Protein AF-A0A954K367-F1 (afdb_monomer)

Structure (mmCIF, N/CA/C/O backbone):
data_AF-A0A954K367-F1
#
_entry.id   AF-A0A954K367-F1
#
loop_
_atom_site.group_PDB
_atom_site.id
_atom_site.type_symbol
_atom_site.label_atom_id
_atom_site.label_alt_id
_atom_site.label_comp_id
_atom_site.label_asym_id
_atom_site.label_entity_id
_atom_site.label_seq_id
_atom_site.pdbx_PDB_ins_code
_atom_site.Cartn_x
_atom_site.Cartn_y
_atom_site.Cartn_z
_atom_site.occupancy
_atom_site.B_iso_or_equiv
_atom_site.auth_seq_id
_atom_site.auth_comp_id
_atom_site.auth_asym_id
_atom_site.auth_atom_id
_atom_site.pdbx_PDB_model_num
ATOM 1 N N . SER A 1 1 ? -5.850 -9.554 31.845 1.00 43.00 1 SER A N 1
ATOM 2 C CA . SER A 1 1 ? -5.072 -8.498 32.539 1.00 43.00 1 SER A CA 1
ATOM 3 C C . SER A 1 1 ? -5.762 -7.145 32.379 1.00 43.00 1 SER A C 1
ATOM 5 O O . SER A 1 1 ? -6.353 -6.924 31.326 1.00 43.00 1 SER A O 1
ATOM 7 N N . PRO A 1 2 ? -5.682 -6.207 33.343 1.00 42.72 2 PRO A N 1
ATOM 8 C CA . PRO A 1 2 ? -6.104 -4.809 33.150 1.00 42.72 2 PRO A CA 1
ATOM 9 C C . PRO A 1 2 ? -5.513 -4.146 31.887 1.00 42.72 2 PRO A C 1
ATOM 11 O O . PRO A 1 2 ? -6.092 -3.208 31.349 1.00 42.72 2 PRO A O 1
ATOM 14 N N . GLN A 1 3 ? -4.407 -4.687 31.362 1.00 36.97 3 GLN A N 1
ATOM 15 C CA . GLN A 1 3 ? -3.764 -4.272 30.111 1.00 36.97 3 GLN A CA 1
ATOM 16 C C . GLN A 1 3 ? -4.525 -4.723 28.839 1.00 36.97 3 GLN A C 1
ATOM 18 O O . GLN A 1 3 ? -4.438 -4.056 27.813 1.00 36.97 3 GLN A O 1
ATOM 23 N N . GLU A 1 4 ? -5.345 -5.782 28.894 1.00 42.41 4 GLU A N 1
ATOM 24 C CA . GLU A 1 4 ? -6.194 -6.231 27.765 1.00 42.41 4 GLU A CA 1
ATOM 25 C C . GLU A 1 4 ? -7.479 -5.403 27.617 1.00 42.41 4 GLU A C 1
ATOM 27 O O . GLU A 1 4 ? -8.076 -5.347 26.541 1.00 42.41 4 GLU A O 1
ATOM 32 N N . VAL A 1 5 ? -7.908 -4.719 28.682 1.00 44.19 5 VAL A N 1
ATOM 33 C CA . VAL A 1 5 ? -9.109 -3.866 28.663 1.00 44.19 5 VAL A CA 1
ATOM 34 C C . VAL A 1 5 ? -8.822 -2.521 27.975 1.00 44.19 5 VAL A C 1
ATOM 36 O O . VAL A 1 5 ? -9.728 -1.903 27.416 1.00 44.19 5 VAL A O 1
ATOM 39 N N . ALA A 1 6 ? -7.551 -2.105 27.913 1.00 42.78 6 ALA A N 1
ATOM 40 C CA . ALA A 1 6 ? -7.120 -0.885 27.230 1.00 42.78 6 ALA A CA 1
ATOM 41 C C . ALA A 1 6 ? -7.069 -1.013 25.692 1.00 42.78 6 ALA A C 1
ATOM 43 O O . ALA A 1 6 ? -7.202 -0.008 25.000 1.00 42.78 6 ALA A O 1
ATOM 44 N N . GLN A 1 7 ? -6.966 -2.228 25.135 1.00 44.75 7 GLN A N 1
ATOM 45 C CA . GLN A 1 7 ? -6.915 -2.453 23.678 1.00 44.75 7 GLN A CA 1
ATOM 46 C C . GLN A 1 7 ? -8.286 -2.397 22.971 1.00 44.75 7 GLN A C 1
ATOM 48 O O . GLN A 1 7 ? -8.350 -2.481 21.747 1.00 44.75 7 GLN A O 1
ATOM 53 N N . ARG A 1 8 ? -9.403 -2.253 23.704 1.00 48.38 8 ARG A N 1
ATOM 54 C CA . ARG A 1 8 ? -10.773 -2.316 23.136 1.00 48.38 8 ARG A CA 1
ATOM 55 C C . ARG A 1 8 ? -11.470 -0.964 22.942 1.00 48.38 8 ARG A C 1
ATOM 57 O O . ARG A 1 8 ? -12.601 -0.908 22.442 1.00 48.38 8 ARG A O 1
ATOM 64 N N . LYS A 1 9 ? -10.826 0.148 23.302 1.00 50.25 9 LYS A N 1
ATOM 65 C CA . LYS A 1 9 ? -11.279 1.473 22.861 1.00 50.25 9 LYS A CA 1
ATOM 66 C C . LYS A 1 9 ? -10.616 1.767 21.523 1.00 50.25 9 LYS A C 1
ATOM 68 O O . LYS A 1 9 ? -9.463 2.169 21.480 1.00 50.25 9 LYS A O 1
ATOM 73 N N . GLN A 1 10 ? -11.363 1.526 20.445 1.00 63.12 10 GLN A N 1
ATOM 74 C CA . GLN A 1 10 ? -11.065 2.091 19.133 1.00 63.12 10 GLN A CA 1
ATOM 75 C C . GLN A 1 10 ? -10.738 3.572 19.335 1.00 63.12 10 GLN A C 1
ATOM 77 O O . GLN A 1 10 ? -11.516 4.270 19.990 1.00 63.12 10 GLN A O 1
ATOM 82 N N . ASP A 1 11 ? -9.585 4.018 18.841 1.00 75.62 11 ASP A N 1
ATOM 83 C CA . ASP A 1 11 ? -9.211 5.424 18.916 1.00 75.62 11 ASP A CA 1
ATOM 84 C C . ASP A 1 11 ? -10.304 6.237 18.192 1.00 75.62 11 ASP A C 1
ATOM 86 O O . ASP A 1 11 ? -10.503 6.041 16.985 1.00 75.62 11 ASP A O 1
ATOM 90 N N . PRO A 1 12 ? -11.059 7.106 18.898 1.00 83.06 12 PRO A N 1
ATOM 91 C CA . PRO A 1 12 ? -12.128 7.895 18.293 1.00 83.06 12 PRO A CA 1
ATOM 92 C C . PRO A 1 12 ? -11.639 8.728 17.107 1.00 83.06 12 PRO A C 1
ATOM 94 O O . PRO A 1 12 ? -12.412 9.004 16.190 1.00 83.06 12 PRO A O 1
ATOM 97 N N . LEU A 1 13 ? -10.353 9.097 17.101 1.00 85.19 13 LEU A N 1
ATOM 98 C CA . LEU A 1 13 ? -9.735 9.798 15.989 1.00 85.19 13 LEU A CA 1
ATOM 99 C C . LEU A 1 13 ? -9.647 8.906 14.748 1.00 85.19 13 LEU A C 1
ATOM 101 O O . LEU A 1 13 ? -10.057 9.340 13.678 1.00 85.19 13 LEU A O 1
ATOM 105 N N . ILE A 1 14 ? -9.196 7.655 14.877 1.00 88.12 14 ILE A N 1
ATOM 106 C CA . ILE A 1 14 ? -9.110 6.712 13.748 1.00 88.12 14 ILE A CA 1
ATOM 107 C C . ILE A 1 14 ? -10.494 6.441 13.158 1.00 88.12 14 ILE A C 1
ATOM 109 O O . ILE A 1 14 ? -10.658 6.489 11.940 1.00 88.12 14 ILE A O 1
ATOM 113 N N . ALA A 1 15 ? -11.502 6.207 14.004 1.00 88.31 15 ALA A N 1
ATOM 114 C CA . ALA A 1 15 ? -12.876 6.014 13.542 1.00 88.31 15 ALA A CA 1
ATOM 115 C C . ALA A 1 15 ? -13.386 7.237 12.765 1.00 88.31 15 ALA A C 1
ATOM 117 O O . ALA A 1 15 ? -13.964 7.093 11.692 1.00 88.31 15 ALA A O 1
ATOM 118 N N . LYS A 1 16 ? -13.123 8.444 13.281 1.00 89.12 16 LYS A N 1
ATOM 119 C CA . LYS A 1 16 ? -13.529 9.703 12.650 1.00 89.12 16 LYS A CA 1
ATOM 120 C C . LYS A 1 16 ? -12.823 9.943 11.313 1.00 89.12 16 LYS A C 1
ATOM 122 O O . LYS A 1 16 ? -13.493 10.291 10.350 1.00 89.12 16 LYS A O 1
ATOM 127 N N . LEU A 1 17 ? -11.503 9.749 11.250 1.00 89.50 17 LEU A N 1
ATOM 128 C CA . LEU A 1 17 ? -10.693 10.000 10.048 1.00 89.50 17 LEU A CA 1
ATOM 129 C C . LEU A 1 17 ? -11.001 9.034 8.896 1.00 89.50 17 LEU A C 1
ATOM 131 O O . LEU A 1 17 ? -10.756 9.364 7.744 1.00 89.50 17 LEU A O 1
ATOM 135 N N . ASN A 1 18 ? -11.526 7.846 9.203 1.00 92.88 18 ASN A N 1
ATOM 136 C CA . ASN A 1 18 ? -11.768 6.781 8.226 1.00 92.88 18 ASN A CA 1
ATOM 137 C C . ASN A 1 18 ? -13.258 6.484 8.010 1.00 92.88 18 ASN A C 1
ATOM 139 O O . ASN A 1 18 ? -13.605 5.477 7.385 1.00 92.88 18 ASN A O 1
ATOM 143 N N . SER A 1 19 ? -14.139 7.326 8.554 1.00 89.19 19 SER A N 1
ATOM 144 C CA . SER A 1 19 ? -15.583 7.209 8.373 1.00 89.19 19 SER A CA 1
ATOM 145 C C . SER A 1 19 ? -15.988 7.738 7.001 1.00 89.19 19 SER A C 1
ATOM 147 O O . SER A 1 19 ? -15.569 8.821 6.603 1.00 89.19 19 SER A O 1
ATOM 149 N N . GLY A 1 20 ? -16.819 6.983 6.281 1.00 86.19 20 GLY A N 1
ATOM 150 C CA . GLY A 1 20 ? -17.392 7.417 5.003 1.00 86.19 20 GLY A CA 1
ATOM 151 C C . GLY A 1 20 ? -16.418 7.473 3.820 1.00 86.19 20 GLY A C 1
ATOM 152 O O . GLY A 1 20 ? -16.836 7.877 2.739 1.00 86.19 20 GLY A O 1
ATOM 153 N N . ILE A 1 21 ? -15.157 7.056 3.987 1.00 89.88 21 ILE A N 1
ATOM 154 C CA . ILE A 1 21 ? -14.186 7.004 2.885 1.00 89.88 21 ILE A CA 1
ATOM 155 C C . ILE A 1 21 ? -14.317 5.707 2.078 1.00 89.88 21 ILE A C 1
ATOM 157 O O . ILE A 1 21 ? -14.613 4.632 2.613 1.00 89.88 21 ILE A O 1
ATOM 161 N N . GLU A 1 22 ? -14.040 5.804 0.782 1.00 93.81 22 GLU A N 1
ATOM 162 C CA . GLU A 1 22 ? -13.915 4.652 -0.108 1.00 93.81 22 GLU A CA 1
ATOM 163 C C . GLU A 1 22 ? -12.647 3.850 0.233 1.00 93.81 22 GLU A C 1
ATOM 165 O O . GLU A 1 22 ? -11.600 4.421 0.535 1.00 93.81 22 GLU A O 1
ATOM 170 N N . TYR A 1 23 ? -12.734 2.517 0.177 1.00 95.94 23 TYR A N 1
ATOM 171 C CA . TYR A 1 23 ? -11.626 1.598 0.482 1.00 95.94 23 TYR A CA 1
ATOM 172 C C . TYR A 1 23 ? -11.044 1.738 1.897 1.00 95.94 23 TYR A C 1
ATOM 174 O O . TYR A 1 23 ? -9.880 1.410 2.118 1.00 95.94 23 TYR A O 1
ATOM 182 N N . SER A 1 24 ? -11.837 2.179 2.875 1.00 96.50 24 SER A N 1
ATOM 183 C CA . SER A 1 24 ? -11.411 2.241 4.278 1.00 96.50 24 SER A CA 1
ATOM 184 C C . SER A 1 24 ? -10.903 0.883 4.778 1.00 96.50 24 SER A C 1
ATOM 186 O O . SER A 1 24 ? -11.591 -0.131 4.645 1.00 96.50 24 SER A O 1
ATOM 188 N N . LEU A 1 25 ? -9.735 0.850 5.427 1.00 96.50 25 LEU A N 1
ATOM 189 C CA . LEU A 1 25 ? -9.208 -0.364 6.062 1.00 96.50 25 LEU A CA 1
ATOM 190 C C . LEU A 1 25 ? -10.138 -0.883 7.167 1.00 96.50 25 LEU A C 1
ATOM 192 O O . LEU A 1 25 ? -10.172 -2.084 7.421 1.00 96.50 25 LEU A O 1
ATOM 196 N N . LEU A 1 26 ? -10.957 -0.009 7.761 1.00 94.31 26 LEU A N 1
ATOM 197 C CA . LEU A 1 26 ? -11.983 -0.393 8.735 1.00 94.31 26 LEU A CA 1
ATOM 198 C C . LEU A 1 26 ? -13.055 -1.330 8.149 1.00 94.31 26 LEU A C 1
ATOM 200 O O . LEU A 1 26 ? -13.753 -2.000 8.906 1.00 94.31 26 LEU A O 1
ATOM 204 N N . GLN A 1 27 ? -13.190 -1.381 6.820 1.00 93.69 27 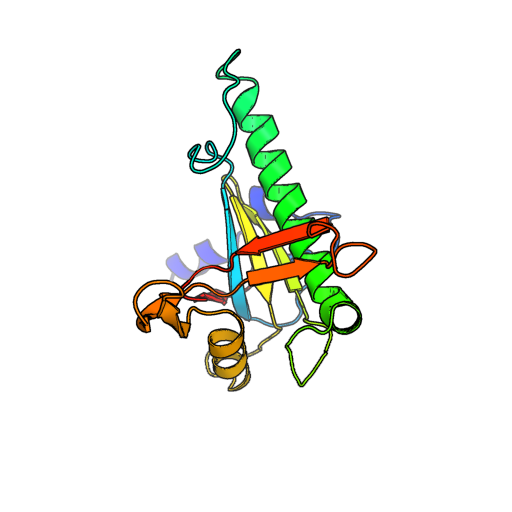GLN A N 1
ATOM 205 C CA . GLN A 1 27 ? -14.124 -2.257 6.105 1.00 93.69 27 GLN A CA 1
ATOM 206 C C . GLN A 1 27 ? -13.476 -3.578 5.654 1.00 93.69 27 GLN A C 1
ATOM 208 O O . GLN A 1 27 ? -14.155 -4.439 5.090 1.00 93.69 27 GLN A O 1
ATOM 213 N N . ASN A 1 28 ? -12.169 -3.759 5.874 1.00 95.38 28 ASN A N 1
ATOM 214 C CA . ASN A 1 28 ? -11.479 -4.995 5.524 1.00 95.38 28 ASN A CA 1
ATOM 215 C C . ASN A 1 28 ? -11.954 -6.137 6.439 1.00 95.38 28 ASN A C 1
ATOM 217 O O . ASN A 1 28 ? -11.870 -6.047 7.661 1.00 95.38 28 ASN A O 1
ATOM 221 N N . LYS A 1 29 ? -12.454 -7.223 5.838 1.00 94.25 29 LYS A N 1
ATOM 222 C CA . LYS A 1 29 ? -13.003 -8.379 6.569 1.00 94.25 29 LYS A CA 1
ATOM 223 C C . LYS A 1 29 ? -11.929 -9.214 7.271 1.00 94.25 29 LYS A C 1
ATOM 225 O O . LYS A 1 29 ? -12.225 -9.868 8.269 1.00 94.25 29 LYS A O 1
ATOM 230 N N . GLY A 1 30 ? -10.706 -9.192 6.748 1.00 95.06 30 GLY A N 1
ATOM 231 C CA . GLY A 1 30 ? -9.563 -9.898 7.312 1.00 95.06 30 GLY A CA 1
ATOM 232 C C . GLY A 1 30 ? -9.076 -9.242 8.601 1.00 95.06 30 GLY A C 1
ATOM 233 O O . GLY A 1 30 ? -9.285 -8.053 8.846 1.00 95.06 30 GLY A O 1
ATOM 234 N N . LYS A 1 31 ? -8.382 -10.017 9.431 1.00 96.25 31 LYS A N 1
ATOM 235 C CA . LYS A 1 31 ? -7.750 -9.527 10.665 1.00 96.25 31 LYS A CA 1
ATOM 236 C C . LYS A 1 31 ? -6.412 -8.843 10.410 1.00 96.25 31 LYS A C 1
ATOM 238 O O . LYS A 1 31 ? -5.982 -8.062 11.254 1.00 96.25 31 LYS A O 1
ATOM 243 N N . TYR A 1 32 ? -5.778 -9.125 9.277 1.00 97.81 32 TYR A N 1
ATOM 244 C CA . TYR A 1 32 ? -4.482 -8.585 8.898 1.00 97.81 32 TYR A CA 1
ATOM 245 C C . TYR A 1 32 ? -4.476 -8.099 7.449 1.00 97.81 32 TYR A C 1
ATOM 247 O O . TYR A 1 32 ? -5.247 -8.562 6.602 1.00 97.81 32 TYR A O 1
ATOM 255 N N . SER A 1 33 ? -3.569 -7.172 7.177 1.00 98.31 33 SER A N 1
ATOM 256 C CA . SER A 1 33 ? -3.233 -6.668 5.848 1.00 98.31 33 SER A CA 1
ATOM 257 C C . SER A 1 33 ? -1.755 -6.288 5.812 1.00 98.31 33 SER A C 1
ATOM 259 O O . SER A 1 33 ? -1.104 -6.158 6.851 1.00 98.31 33 SER A O 1
ATOM 261 N N . LEU A 1 34 ? -1.201 -6.149 4.613 1.00 98.38 34 LEU A N 1
ATOM 262 C CA . LEU A 1 34 ? 0.197 -5.787 4.426 1.00 98.38 34 LEU A CA 1
ATOM 263 C C . LEU A 1 34 ? 0.299 -4.309 4.047 1.00 98.38 34 LEU A C 1
ATOM 265 O O . LEU A 1 34 ? -0.269 -3.899 3.040 1.00 98.38 34 LEU A O 1
ATOM 269 N N . VAL A 1 35 ? 1.021 -3.509 4.826 1.00 98.56 35 VAL A N 1
ATOM 270 C CA . VAL A 1 35 ? 1.327 -2.107 4.508 1.00 98.56 35 VAL A CA 1
ATOM 271 C C . VAL A 1 35 ? 2.325 -2.070 3.358 1.00 98.56 35 VAL A C 1
ATOM 273 O O . VAL A 1 35 ? 3.375 -2.708 3.445 1.00 98.56 35 VAL A O 1
ATOM 276 N N . VAL A 1 36 ? 2.001 -1.329 2.296 1.00 98.25 36 VAL A N 1
ATOM 277 C CA . VAL A 1 36 ? 2.824 -1.237 1.075 1.00 98.25 36 VAL A CA 1
ATOM 278 C C . VAL A 1 36 ? 3.192 0.184 0.679 1.00 98.25 36 VAL A C 1
ATOM 280 O O . VAL A 1 36 ? 4.065 0.353 -0.162 1.00 98.25 36 VAL A O 1
ATOM 283 N N . ALA A 1 37 ? 2.554 1.204 1.250 1.00 97.31 37 ALA A N 1
ATOM 284 C CA . ALA A 1 37 ? 2.969 2.589 1.067 1.00 97.31 37 ALA A CA 1
ATOM 285 C C . ALA A 1 37 ? 2.528 3.445 2.253 1.00 97.31 37 ALA A C 1
ATOM 287 O O . ALA A 1 37 ? 1.415 3.284 2.763 1.00 97.31 37 ALA A O 1
ATOM 288 N N . SER A 1 38 ? 3.374 4.396 2.636 1.00 95.44 38 SER A N 1
ATOM 289 C CA . SER A 1 38 ? 3.103 5.345 3.712 1.00 95.44 38 SER A CA 1
ATOM 290 C C . SER A 1 38 ? 3.296 6.788 3.238 1.00 95.44 38 SER A C 1
ATOM 292 O O . SER A 1 38 ? 4.394 7.188 2.855 1.00 95.44 38 SER A O 1
ATOM 294 N N . PHE A 1 39 ? 2.243 7.602 3.316 1.00 92.94 39 PHE A N 1
ATOM 295 C CA . PHE A 1 39 ? 2.254 9.011 2.920 1.00 92.94 39 PHE A CA 1
ATOM 296 C C . PHE A 1 39 ? 2.173 9.905 4.155 1.00 92.94 39 PHE A C 1
ATOM 298 O O . PHE A 1 39 ? 1.193 9.853 4.894 1.00 92.94 39 PHE A O 1
ATOM 305 N N . TYR A 1 40 ? 3.187 10.733 4.393 1.00 88.31 40 TYR A N 1
ATOM 306 C CA . TYR A 1 40 ? 3.284 11.563 5.597 1.00 88.31 40 TYR A CA 1
ATOM 307 C C . TYR A 1 40 ? 2.887 13.010 5.315 1.00 88.31 40 TYR A C 1
ATOM 309 O O . TYR A 1 40 ? 3.266 13.581 4.296 1.00 88.31 40 TYR A O 1
ATOM 317 N N . GLY A 1 41 ? 2.188 13.629 6.267 1.00 66.69 41 GLY A N 1
ATOM 318 C CA . GLY A 1 41 ? 1.799 15.039 6.194 1.00 66.69 41 GLY A CA 1
ATOM 319 C C . GLY A 1 41 ? 2.920 16.035 6.482 1.00 66.69 41 GLY A C 1
ATOM 320 O O . GLY A 1 41 ? 2.654 17.226 6.568 1.00 66.69 41 GLY A O 1
ATOM 321 N N . ASN A 1 42 ? 4.168 15.601 6.646 1.00 55.22 42 ASN A N 1
ATOM 322 C CA . ASN A 1 42 ? 5.289 16.507 6.870 1.00 55.22 42 ASN A CA 1
ATOM 323 C C . ASN A 1 42 ? 6.103 16.622 5.586 1.00 55.22 42 ASN A C 1
ATOM 325 O O . ASN A 1 42 ? 6.682 15.635 5.151 1.00 55.22 42 ASN A O 1
ATOM 329 N N . SER A 1 43 ? 6.103 17.834 5.014 1.00 41.72 43 SER A N 1
ATOM 330 C CA . SER A 1 43 ? 7.006 18.355 3.980 1.00 41.72 43 SER A CA 1
ATOM 331 C C . SER A 1 43 ? 7.736 17.284 3.176 1.00 41.72 43 SER A C 1
ATOM 333 O O . SER A 1 43 ? 8.783 16.803 3.606 1.00 41.72 43 SER A O 1
ATOM 335 N N . VAL A 1 44 ? 7.250 17.020 1.962 1.00 38.00 44 VAL A N 1
ATOM 336 C CA . VAL A 1 44 ? 8.056 16.435 0.888 1.00 38.00 44 VAL A CA 1
ATOM 337 C C . VAL A 1 44 ? 9.443 17.076 0.949 1.00 38.00 44 VAL A C 1
ATOM 339 O O . VAL A 1 44 ? 9.601 18.282 0.733 1.00 38.00 44 VAL A O 1
ATOM 342 N N . THR A 1 45 ? 10.449 16.293 1.330 1.00 34.53 45 THR A N 1
ATOM 343 C CA . THR A 1 45 ? 11.840 16.636 1.085 1.00 34.53 45 THR A CA 1
ATOM 344 C C . THR A 1 45 ? 11.923 16.894 -0.408 1.00 34.53 45 THR A C 1
ATOM 346 O O . THR A 1 45 ? 11.677 16.009 -1.224 1.00 34.53 45 THR A O 1
ATOM 349 N N . LYS A 1 46 ? 12.169 18.157 -0.766 1.00 33.16 46 LYS A N 1
ATOM 350 C CA . LYS A 1 46 ? 12.483 18.566 -2.129 1.00 33.16 46 LYS A CA 1
ATOM 351 C C . LYS A 1 46 ? 13.701 17.773 -2.594 1.00 33.16 46 LYS A C 1
ATOM 353 O O . LYS A 1 46 ? 14.827 18.224 -2.421 1.00 33.16 46 LYS A O 1
ATOM 358 N N . THR A 1 47 ? 13.471 16.638 -3.235 1.00 34.66 47 THR A N 1
ATOM 359 C CA . THR A 1 47 ? 14.511 15.928 -3.974 1.00 34.66 47 THR A CA 1
ATOM 360 C C . THR A 1 47 ? 13.920 15.337 -5.241 1.00 34.66 47 THR A C 1
ATOM 362 O O . THR A 1 47 ? 13.737 14.138 -5.380 1.00 34.66 47 THR A O 1
ATOM 365 N N . ALA A 1 48 ? 13.553 16.250 -6.138 1.00 35.19 48 ALA A N 1
ATOM 366 C CA . ALA A 1 48 ? 13.888 16.272 -7.563 1.00 35.19 48 ALA A CA 1
ATOM 367 C C . ALA A 1 48 ? 12.826 17.131 -8.261 1.00 35.19 48 ALA A C 1
ATOM 369 O O . ALA A 1 48 ? 11.649 16.799 -8.261 1.00 35.19 48 ALA A O 1
ATOM 370 N N . THR A 1 49 ? 13.252 18.251 -8.844 1.00 37.06 49 THR A N 1
ATOM 371 C CA . THR A 1 49 ? 12.437 19.213 -9.610 1.00 37.06 49 THR A CA 1
ATOM 372 C C . THR A 1 49 ? 11.463 20.078 -8.796 1.00 37.06 49 THR A C 1
ATOM 374 O O . THR A 1 49 ? 10.300 19.756 -8.597 1.00 37.06 49 THR A O 1
ATOM 377 N N . SER A 1 50 ? 11.940 21.251 -8.360 1.00 34.25 50 SER A N 1
ATOM 378 C CA . SER A 1 50 ? 11.340 22.553 -8.725 1.00 34.25 50 SER A CA 1
ATOM 379 C C . SER A 1 50 ? 11.728 23.654 -7.731 1.00 34.25 50 SER A C 1
ATOM 381 O O . SER A 1 50 ? 11.321 23.693 -6.562 1.00 34.25 50 SER A O 1
ATOM 383 N N . ARG A 1 51 ? 12.534 24.595 -8.238 1.00 39.44 51 ARG A N 1
ATOM 384 C CA . ARG A 1 51 ? 12.625 25.969 -7.737 1.00 39.44 51 ARG A CA 1
ATOM 385 C C . ARG A 1 51 ? 11.223 26.555 -7.772 1.00 39.44 51 ARG A C 1
ATOM 387 O O . ARG A 1 51 ? 10.789 26.834 -8.863 1.00 39.44 51 ARG A O 1
ATOM 394 N N . PHE A 1 52 ? 10.559 26.705 -6.635 1.00 36.97 52 PHE A N 1
ATOM 395 C CA . PHE A 1 52 ? 9.714 27.842 -6.252 1.00 36.97 52 PHE A CA 1
ATOM 396 C C . PHE A 1 52 ? 9.503 27.682 -4.737 1.00 36.97 52 PHE A C 1
ATOM 398 O O . PHE A 1 52 ? 9.141 26.613 -4.237 1.00 36.97 52 PHE A O 1
ATOM 405 N N . GLN A 1 53 ? 9.911 28.685 -3.972 1.00 43.47 53 GLN A N 1
ATOM 406 C CA . GLN A 1 53 ? 9.608 28.835 -2.553 1.00 43.47 53 GLN A CA 1
ATOM 407 C C . GLN A 1 53 ? 8.744 30.085 -2.460 1.00 43.47 53 GLN A C 1
ATOM 409 O O . GLN A 1 53 ? 9.097 31.071 -3.097 1.00 43.47 53 GLN A O 1
ATOM 414 N N . ASN A 1 54 ? 7.639 30.026 -1.714 1.00 39.22 54 ASN A N 1
ATOM 415 C CA . ASN A 1 54 ? 7.233 31.055 -0.753 1.00 39.22 54 ASN A CA 1
ATOM 416 C C . ASN A 1 54 ? 5.986 30.622 0.041 1.00 39.22 54 ASN A C 1
ATOM 418 O O . ASN A 1 54 ? 5.188 29.816 -0.425 1.00 39.22 54 ASN A O 1
ATOM 422 N N . ALA A 1 55 ? 5.875 31.208 1.237 1.00 37.56 55 ALA A N 1
ATOM 423 C CA . ALA A 1 55 ? 4.686 31.404 2.077 1.00 37.56 55 ALA A CA 1
ATOM 424 C C . ALA A 1 55 ? 4.205 30.281 3.027 1.00 37.56 55 ALA A C 1
ATOM 426 O O . ALA A 1 55 ? 3.698 29.257 2.591 1.00 37.56 55 ALA A O 1
ATOM 427 N N . SER A 1 56 ? 4.309 30.591 4.332 1.00 37.72 56 SER A N 1
ATOM 428 C CA . SER A 1 56 ? 3.392 30.246 5.444 1.00 37.72 56 SER A CA 1
ATOM 429 C C . SER A 1 56 ? 3.489 28.849 6.073 1.00 37.72 56 SER A C 1
ATOM 431 O O . SER A 1 56 ? 3.141 27.851 5.459 1.00 37.72 56 SER A O 1
ATOM 433 N N . THR A 1 57 ? 3.944 28.770 7.324 1.00 47.91 57 THR A N 1
ATOM 434 C CA . THR A 1 57 ? 4.164 27.520 8.080 1.00 47.91 57 THR A CA 1
ATOM 435 C C . THR A 1 57 ? 2.885 26.862 8.610 1.00 47.91 57 THR A C 1
ATOM 437 O O . THR A 1 57 ? 2.859 25.639 8.687 1.00 47.91 57 THR A O 1
ATOM 440 N N . ASP A 1 58 ? 1.802 27.610 8.847 1.00 44.44 58 ASP A N 1
ATOM 441 C CA . ASP A 1 58 ? 0.554 27.043 9.401 1.00 44.44 58 ASP A CA 1
ATOM 442 C C . ASP A 1 58 ? -0.467 26.602 8.334 1.00 44.44 58 ASP A C 1
ATOM 444 O O . ASP A 1 58 ? -1.249 25.686 8.563 1.00 44.44 58 ASP A O 1
ATOM 448 N N . LEU A 1 59 ? -0.408 27.170 7.123 1.00 43.50 59 LEU A N 1
ATOM 449 C CA . LEU A 1 59 ? -1.241 26.762 5.974 1.00 43.50 59 LEU A CA 1
ATOM 450 C C . LEU A 1 59 ? -0.683 25.538 5.222 1.00 43.50 59 LEU A C 1
ATOM 452 O O . LEU A 1 59 ? -1.352 24.974 4.360 1.00 43.50 59 LEU A O 1
ATOM 456 N N . LYS A 1 60 ? 0.561 25.132 5.508 1.00 50.06 60 LYS A N 1
ATOM 457 C CA . LYS A 1 60 ? 1.228 24.023 4.805 1.00 50.06 60 LYS A CA 1
ATOM 458 C C . LYS A 1 60 ? 0.872 22.6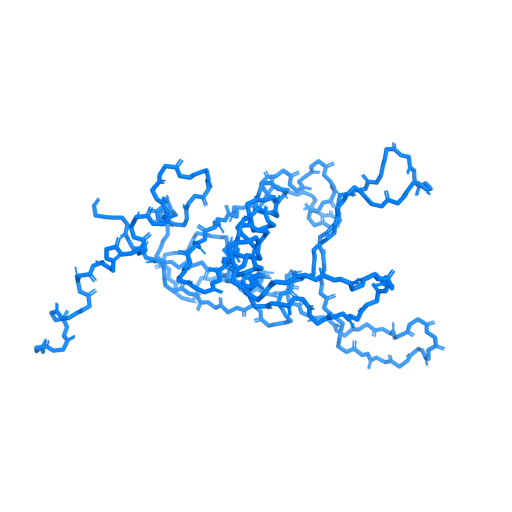50 5.352 1.00 50.06 60 LYS A C 1
ATOM 460 O O . LYS A 1 60 ? 0.861 21.711 4.568 1.00 50.06 60 LYS A O 1
ATOM 465 N N . VAL A 1 61 ? 0.597 22.541 6.653 1.00 51.84 61 VAL A N 1
ATOM 466 C CA . VAL A 1 61 ? 0.384 21.250 7.332 1.00 51.84 61 VAL A CA 1
ATOM 467 C C . VAL A 1 61 ? -0.962 20.622 6.957 1.00 51.84 61 VAL A C 1
ATOM 469 O O . VAL A 1 61 ? -1.038 19.409 6.779 1.00 51.84 61 VAL A O 1
ATOM 472 N N . SER A 1 62 ? -2.018 21.429 6.793 1.00 57.53 62 SER A N 1
ATOM 473 C CA . SER A 1 62 ? -3.310 20.935 6.294 1.00 57.53 62 SER A CA 1
ATOM 474 C C . SER A 1 62 ? -3.178 20.429 4.857 1.00 57.53 62 SER A C 1
ATOM 476 O O . SER A 1 62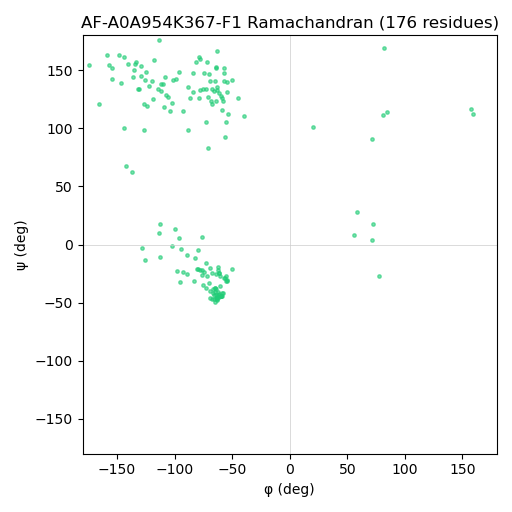 ? -3.496 19.278 4.582 1.00 57.53 62 SER A O 1
ATOM 478 N N . ASN A 1 63 ? -2.567 21.229 3.977 1.00 68.25 63 ASN A N 1
ATOM 479 C CA . ASN A 1 63 ? -2.390 20.877 2.566 1.00 68.25 63 ASN A CA 1
ATOM 480 C C . ASN A 1 63 ? -1.557 19.602 2.362 1.00 68.25 63 ASN A C 1
ATOM 482 O O . ASN A 1 63 ? -1.821 18.835 1.440 1.00 68.25 63 ASN A O 1
ATOM 486 N N . SER A 1 64 ? -0.541 19.363 3.193 1.00 74.44 64 SER A N 1
ATOM 487 C CA . SER A 1 64 ? 0.303 18.170 3.083 1.00 74.44 64 SER A CA 1
ATOM 488 C C . SER A 1 64 ? -0.377 16.903 3.601 1.00 74.44 64 SER A C 1
ATOM 490 O O . SER A 1 64 ? -0.170 15.837 3.023 1.00 74.44 64 SER A O 1
ATOM 492 N N . LEU A 1 65 ? -1.199 16.989 4.654 1.00 79.94 65 LEU A N 1
ATOM 493 C CA . LEU A 1 65 ? -2.015 15.858 5.112 1.00 79.94 65 LEU A CA 1
ATOM 494 C C . LEU A 1 65 ? -3.129 15.531 4.116 1.00 79.94 65 LEU A C 1
ATOM 496 O O . LEU A 1 65 ? -3.334 14.355 3.816 1.00 79.94 65 LEU A O 1
ATOM 500 N N . ASP A 1 66 ? -3.769 16.550 3.544 1.00 85.50 66 ASP A N 1
ATOM 501 C CA . ASP A 1 66 ? -4.770 16.377 2.490 1.00 85.50 66 ASP A CA 1
ATOM 502 C C . ASP A 1 66 ? -4.140 15.726 1.251 1.00 85.50 66 ASP A C 1
ATOM 504 O O . ASP A 1 66 ? -4.669 14.759 0.708 1.00 85.50 66 ASP A O 1
ATOM 508 N N . GLN A 1 67 ? -2.941 16.165 0.852 1.00 88.38 67 GLN A N 1
ATOM 509 C CA . GLN A 1 67 ? -2.199 15.541 -0.243 1.00 88.38 67 GLN A CA 1
ATOM 510 C C . GLN A 1 67 ? -1.778 14.098 0.075 1.00 88.38 67 GLN A C 1
ATOM 512 O O . GLN A 1 67 ? -1.787 13.241 -0.811 1.00 88.38 67 GLN A O 1
ATOM 517 N N . ALA A 1 68 ? -1.392 13.800 1.317 1.00 90.38 68 ALA A N 1
ATOM 518 C CA . ALA A 1 68 ? -1.087 12.435 1.734 1.00 90.38 68 ALA A CA 1
ATOM 519 C C . ALA A 1 68 ? -2.335 11.541 1.675 1.00 90.38 68 ALA A C 1
ATOM 521 O O . ALA A 1 68 ? -2.249 10.394 1.234 1.00 90.38 68 ALA A O 1
ATOM 522 N N . ALA A 1 69 ? -3.489 12.061 2.096 1.00 92.38 69 ALA A N 1
ATOM 523 C CA . ALA A 1 69 ? -4.768 11.371 2.001 1.00 92.38 69 ALA A CA 1
ATOM 524 C C . ALA A 1 69 ? -5.170 11.107 0.542 1.00 92.38 69 ALA A C 1
ATOM 526 O O . ALA A 1 69 ? -5.463 9.961 0.198 1.00 92.38 69 ALA A O 1
ATOM 527 N N . GLU A 1 70 ? -5.080 12.119 -0.322 1.00 93.81 70 GLU A N 1
ATOM 528 C CA . GLU A 1 70 ? -5.395 12.012 -1.751 1.00 93.81 70 GLU A CA 1
ATOM 529 C C . GLU A 1 70 ? -4.478 11.011 -2.466 1.00 93.81 70 GLU A C 1
ATOM 531 O O . GLU A 1 70 ? -4.947 10.178 -3.242 1.00 93.81 70 GLU A O 1
ATOM 536 N N . ASN A 1 71 ? -3.172 11.032 -2.173 1.00 93.94 71 ASN A N 1
ATOM 537 C CA . ASN A 1 71 ? -2.224 10.070 -2.736 1.00 93.94 71 ASN A CA 1
ATOM 538 C C . ASN A 1 71 ? -2.525 8.637 -2.292 1.00 93.94 71 ASN A C 1
ATOM 540 O O . ASN A 1 71 ? -2.496 7.725 -3.119 1.00 93.94 71 ASN A O 1
ATOM 544 N N . ALA A 1 72 ? -2.827 8.434 -1.007 1.00 96.88 72 ALA A N 1
ATOM 545 C CA . ALA A 1 72 ? -3.169 7.116 -0.489 1.00 96.88 72 ALA A CA 1
ATOM 546 C C . ALA A 1 72 ? -4.454 6.577 -1.133 1.00 96.88 72 ALA A C 1
ATOM 548 O O . ALA A 1 72 ? -4.480 5.433 -1.591 1.00 96.88 72 ALA A O 1
ATOM 549 N N . TRP A 1 73 ? -5.495 7.410 -1.229 1.00 97.00 73 TRP A N 1
ATOM 550 C CA . TRP A 1 73 ? -6.746 7.048 -1.894 1.00 97.00 73 TRP A CA 1
ATOM 551 C C . TRP A 1 73 ? -6.542 6.760 -3.382 1.00 97.00 73 TRP A C 1
ATOM 553 O O . TRP A 1 73 ? -6.966 5.706 -3.864 1.00 97.00 73 TRP A O 1
ATOM 563 N N . SER A 1 74 ? -5.823 7.627 -4.096 1.00 97.00 74 SER A N 1
ATOM 564 C CA . SER A 1 74 ? -5.522 7.446 -5.517 1.00 97.00 74 SER A CA 1
ATOM 565 C C . SER A 1 74 ? -4.749 6.153 -5.782 1.00 97.00 74 SER A C 1
ATOM 567 O O . SER A 1 74 ? -5.115 5.398 -6.685 1.00 97.00 74 SER A O 1
ATOM 569 N N . LEU A 1 75 ? -3.731 5.844 -4.969 1.00 98.06 75 LEU A N 1
ATOM 570 C CA . LEU A 1 75 ? -2.990 4.588 -5.083 1.00 98.06 75 LEU A CA 1
ATOM 571 C C . LEU A 1 75 ? -3.887 3.378 -4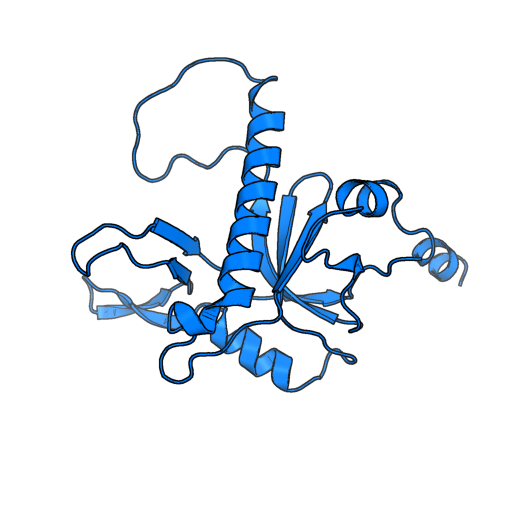.791 1.00 98.06 75 LEU A C 1
ATOM 573 O O . LEU A 1 75 ? -3.878 2.417 -5.560 1.00 98.06 75 LEU A O 1
ATOM 577 N N . ALA A 1 76 ? -4.690 3.409 -3.723 1.00 98.44 76 ALA A N 1
ATOM 578 C CA . ALA A 1 76 ? -5.600 2.310 -3.402 1.00 98.44 76 ALA A CA 1
ATOM 579 C C . ALA A 1 76 ? -6.608 2.061 -4.534 1.00 98.44 76 ALA A C 1
ATOM 581 O O . ALA A 1 76 ? -6.791 0.922 -4.968 1.00 98.44 76 ALA A O 1
ATOM 582 N N . LYS A 1 77 ? -7.194 3.125 -5.090 1.00 98.25 77 LYS A N 1
ATOM 583 C CA . LYS A 1 77 ? -8.091 3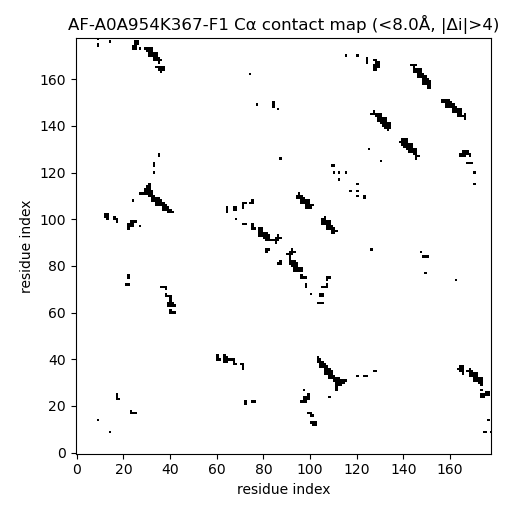.057 -6.248 1.00 98.25 77 LYS A CA 1
ATOM 584 C C . LYS A 1 77 ? -7.391 2.517 -7.497 1.00 98.25 77 LYS A C 1
ATOM 586 O O . LYS A 1 77 ? -7.972 1.718 -8.233 1.00 98.25 77 LYS A O 1
ATOM 591 N N . ALA A 1 78 ? -6.146 2.921 -7.743 1.00 98.00 78 ALA A N 1
ATOM 592 C CA . ALA A 1 78 ? -5.354 2.429 -8.865 1.00 98.00 78 ALA A CA 1
ATOM 593 C C . ALA A 1 78 ? -5.040 0.932 -8.724 1.00 98.00 78 ALA A C 1
ATOM 595 O O . ALA A 1 78 ? -5.224 0.175 -9.674 1.00 98.00 78 ALA A O 1
ATOM 596 N N . LEU A 1 79 ? -4.670 0.483 -7.521 1.00 98.38 79 LEU A N 1
ATOM 597 C CA . LEU A 1 79 ? -4.425 -0.924 -7.201 1.00 98.38 79 LEU A CA 1
ATOM 598 C C . LEU A 1 79 ? -5.693 -1.782 -7.328 1.00 98.38 79 LEU A C 1
ATOM 600 O O . LEU A 1 79 ? -5.643 -2.891 -7.864 1.00 98.38 79 LEU A O 1
ATOM 604 N N . ARG A 1 80 ? -6.853 -1.247 -6.934 1.00 98.19 80 ARG A N 1
ATOM 605 C CA . ARG A 1 80 ? -8.166 -1.886 -7.138 1.00 98.19 80 ARG A CA 1
ATOM 606 C C . ARG A 1 80 ? -8.520 -2.080 -8.612 1.00 98.19 80 ARG A C 1
ATOM 608 O O . ARG A 1 80 ? -9.306 -2.966 -8.928 1.00 98.19 80 ARG A O 1
ATOM 615 N N . ASN A 1 81 ? -7.899 -1.307 -9.501 1.00 97.56 81 ASN A N 1
ATOM 616 C CA . ASN A 1 81 ? -8.027 -1.410 -10.953 1.00 97.56 81 ASN A CA 1
ATOM 617 C C . ASN A 1 81 ? -6.719 -1.870 -11.624 1.00 97.56 81 ASN A C 1
ATOM 619 O O . ASN A 1 81 ? -6.544 -1.711 -12.828 1.00 97.56 81 ASN A O 1
ATOM 623 N N . ALA A 1 82 ? -5.783 -2.457 -10.872 1.00 97.25 82 ALA A N 1
ATOM 624 C CA . ALA A 1 82 ? -4.436 -2.768 -11.349 1.00 97.25 82 ALA A CA 1
ATOM 625 C C . ALA A 1 82 ? -4.396 -3.612 -12.632 1.00 97.25 82 ALA A C 1
ATOM 627 O O . ALA A 1 82 ? -3.500 -3.426 -13.460 1.00 97.25 82 ALA A O 1
ATOM 628 N N . LYS A 1 83 ? -5.393 -4.481 -12.846 1.00 97.44 83 LYS A N 1
ATOM 629 C CA . LYS A 1 83 ? -5.488 -5.298 -14.058 1.00 97.44 83 LYS A CA 1
ATOM 630 C C . LYS A 1 83 ? -5.526 -4.446 -15.327 1.00 97.44 83 LYS A C 1
ATOM 632 O O . LYS A 1 83 ? -4.865 -4.807 -16.297 1.00 97.44 83 LYS A O 1
ATOM 637 N N . SER A 1 84 ? -6.260 -3.328 -15.334 1.00 96.38 84 SER A N 1
ATOM 638 C CA . SER A 1 84 ? -6.352 -2.455 -16.516 1.00 96.38 84 SER A CA 1
ATOM 639 C C . SER A 1 84 ? -5.044 -1.730 -16.819 1.00 96.38 84 SER A C 1
ATOM 641 O O . SER A 1 84 ? -4.831 -1.300 -17.946 1.00 96.38 84 SER A O 1
ATOM 643 N N . TYR A 1 85 ? -4.161 -1.620 -15.826 1.00 94.94 85 TYR A N 1
ATOM 644 C CA . TYR A 1 85 ? -2.831 -1.031 -15.960 1.00 94.94 85 TYR A CA 1
ATOM 645 C C . TYR A 1 85 ? -1.736 -2.083 -16.192 1.00 94.94 85 TYR A C 1
ATOM 647 O O . TYR A 1 85 ? -0.556 -1.749 -16.206 1.00 94.94 85 TYR A O 1
ATOM 655 N N . GLY A 1 86 ? -2.104 -3.360 -16.366 1.00 94.81 86 GLY A N 1
ATOM 656 C CA . GLY A 1 86 ? -1.146 -4.443 -16.595 1.00 94.81 86 GLY A CA 1
ATOM 657 C C . GLY A 1 86 ? -0.328 -4.830 -15.359 1.00 94.81 86 GLY A C 1
ATOM 658 O O . GLY A 1 86 ? 0.705 -5.482 -15.498 1.00 94.81 86 GLY A O 1
ATOM 659 N N . PHE A 1 87 ? -0.767 -4.442 -14.157 1.00 95.81 87 PHE A N 1
ATOM 660 C CA . PHE A 1 87 ? -0.094 -4.777 -12.905 1.00 95.81 87 PHE A CA 1
ATOM 661 C C . PHE A 1 87 ? -0.761 -5.981 -12.208 1.00 95.81 87 PHE A C 1
ATOM 663 O O . PHE A 1 87 ? -1.990 -6.082 -12.190 1.00 95.81 87 PHE A O 1
ATOM 670 N N . PRO A 1 88 ? 0.020 -6.879 -11.581 1.00 94.44 88 PRO A N 1
ATOM 671 C CA . PRO A 1 88 ? 1.460 -7.048 -11.763 1.00 94.44 88 PRO A CA 1
ATOM 672 C C . PRO A 1 88 ? 1.806 -7.487 -13.186 1.00 94.44 88 PRO A C 1
ATOM 674 O O . PRO A 1 88 ? 1.022 -8.188 -13.831 1.00 94.44 88 PRO A O 1
ATOM 677 N N . ALA A 1 89 ? 3.004 -7.129 -13.647 1.00 90.62 89 ALA A N 1
ATOM 678 C CA . ALA A 1 89 ? 3.495 -7.567 -14.948 1.00 90.62 89 ALA A CA 1
ATOM 679 C C . ALA A 1 89 ? 3.453 -9.104 -15.069 1.00 90.62 89 ALA A C 1
ATOM 681 O O . ALA A 1 89 ? 3.731 -9.831 -14.112 1.00 90.62 89 ALA A O 1
ATOM 682 N N . GLY A 1 90 ? 3.061 -9.603 -16.243 1.00 92.69 90 GLY A N 1
ATOM 683 C CA . GLY A 1 90 ? 2.935 -11.035 -16.540 1.00 92.69 90 GLY A CA 1
ATOM 684 C C . GLY A 1 90 ? 1.684 -11.720 -15.973 1.00 92.69 90 GLY A C 1
ATOM 685 O O . GLY A 1 90 ? 1.199 -12.670 -16.577 1.00 92.69 90 GLY A O 1
ATOM 686 N N . THR A 1 91 ? 1.110 -11.229 -14.868 1.00 94.62 91 THR A N 1
ATOM 687 C CA . THR A 1 91 ? -0.128 -11.780 -14.275 1.00 94.62 91 THR A CA 1
ATOM 688 C C . THR A 1 91 ? -1.105 -10.678 -13.833 1.00 94.62 91 THR A C 1
ATOM 690 O O . THR A 1 91 ? -1.413 -10.573 -12.637 1.00 94.62 91 THR A O 1
ATOM 693 N N . PRO A 1 92 ? -1.609 -9.842 -14.771 1.00 96.56 92 PRO A N 1
ATOM 694 C CA . PRO A 1 92 ? -2.415 -8.676 -14.425 1.00 96.56 92 PRO A CA 1
ATOM 695 C C . PRO A 1 92 ? -3.666 -9.051 -13.636 1.00 96.56 92 PRO A C 1
ATOM 697 O O . PRO A 1 92 ? -4.482 -9.869 -14.072 1.00 96.56 92 PRO A O 1
ATOM 700 N N . ARG A 1 93 ? -3.839 -8.425 -12.473 1.00 97.31 93 ARG A N 1
ATOM 701 C CA . ARG A 1 93 ? -4.983 -8.654 -11.588 1.00 97.31 93 ARG A CA 1
ATOM 702 C C . ARG A 1 93 ? -5.236 -7.436 -10.719 1.00 97.31 93 ARG A C 1
ATOM 704 O O . ARG A 1 93 ? -4.315 -6.703 -10.377 1.00 97.31 93 ARG A O 1
ATOM 711 N N . ASN A 1 94 ? -6.488 -7.261 -10.324 1.00 97.94 94 ASN A N 1
ATOM 712 C CA . ASN A 1 94 ? -6.842 -6.257 -9.333 1.00 97.94 94 ASN A CA 1
ATOM 713 C C . ASN A 1 94 ? -6.307 -6.675 -7.963 1.00 97.94 94 ASN A C 1
ATOM 715 O O . ASN A 1 94 ? -6.236 -7.866 -7.651 1.00 97.94 94 ASN A O 1
ATOM 719 N N . ILE A 1 95 ? -5.926 -5.687 -7.164 1.00 98.00 95 ILE A N 1
ATOM 720 C CA . ILE A 1 95 ? -5.380 -5.881 -5.829 1.00 98.00 95 ILE A CA 1
ATOM 721 C C . ILE A 1 95 ? -6.383 -5.347 -4.810 1.00 98.00 95 ILE A C 1
ATOM 723 O O . ILE A 1 95 ? -6.867 -4.221 -4.935 1.00 98.00 95 ILE A O 1
ATOM 727 N N . ASP A 1 96 ? -6.670 -6.140 -3.778 1.00 97.31 96 ASP A N 1
ATOM 728 C CA . ASP A 1 96 ? -7.486 -5.705 -2.648 1.00 97.31 96 ASP A CA 1
ATOM 729 C C . ASP A 1 96 ? -6.717 -4.693 -1.796 1.00 97.31 96 ASP A C 1
ATOM 731 O O . ASP A 1 96 ? -6.089 -5.062 -0.809 1.00 97.31 96 ASP A O 1
ATOM 735 N N . ALA A 1 97 ? -6.739 -3.424 -2.204 1.00 98.44 97 ALA A N 1
ATOM 736 C CA . ALA A 1 97 ? -6.095 -2.326 -1.496 1.00 98.44 97 ALA A CA 1
ATOM 737 C C . ALA A 1 97 ? -7.072 -1.570 -0.586 1.00 98.44 97 ALA A C 1
ATOM 739 O O . ALA A 1 97 ? -8.263 -1.454 -0.897 1.00 98.44 97 ALA A O 1
ATOM 740 N N . TYR A 1 98 ? -6.559 -1.050 0.524 1.00 98.38 98 TYR A N 1
ATOM 741 C CA . TYR A 1 98 ? -7.306 -0.269 1.503 1.00 98.38 98 TYR A CA 1
ATOM 742 C C . TYR A 1 98 ? -6.471 0.902 2.015 1.00 98.38 98 TYR A C 1
ATOM 744 O O . TYR A 1 98 ? -5.242 0.825 2.038 1.00 98.38 98 TYR A O 1
ATOM 752 N N . VAL A 1 99 ? -7.139 1.950 2.486 1.00 98.00 99 VAL A N 1
ATOM 753 C CA . VAL A 1 99 ? -6.518 3.135 3.080 1.00 98.00 99 VAL A CA 1
ATOM 754 C C . VAL A 1 99 ? -6.834 3.207 4.563 1.00 98.00 99 VAL A C 1
ATOM 756 O O . VAL A 1 99 ? -7.970 2.976 4.977 1.00 98.00 99 VAL A O 1
ATOM 759 N N . LEU A 1 100 ? -5.832 3.560 5.362 1.00 96.62 100 LEU A N 1
ATOM 760 C CA . LEU A 1 100 ? -6.029 3.991 6.738 1.00 96.62 100 LEU A CA 1
ATOM 761 C C . LEU A 1 100 ? -5.401 5.370 6.933 1.00 96.62 100 LEU A C 1
ATOM 763 O O . LEU A 1 100 ? -4.191 5.542 6.794 1.00 96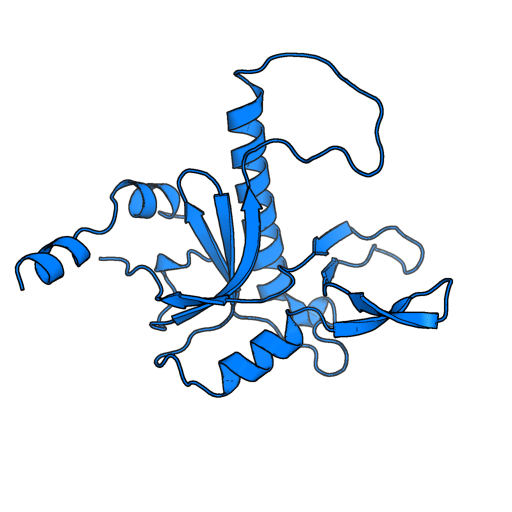.62 100 LEU A O 1
ATOM 767 N N . HIS A 1 101 ? -6.226 6.343 7.291 1.00 95.00 101 HIS A N 1
ATOM 768 C CA . HIS A 1 101 ? -5.795 7.655 7.745 1.00 95.00 101 HIS A CA 1
ATOM 769 C C . HIS A 1 101 ? -5.530 7.629 9.249 1.00 95.00 101 HIS A C 1
ATOM 771 O O . HIS A 1 101 ? -6.385 7.257 10.055 1.00 95.00 101 HIS A O 1
ATOM 777 N N . GLU A 1 102 ? -4.337 8.058 9.626 1.00 90.44 102 GLU A N 1
ATOM 778 C CA . GLU A 1 102 ? -3.914 8.272 11.002 1.00 90.44 102 GLU A CA 1
ATOM 779 C C . GLU A 1 102 ? -3.671 9.769 11.233 1.00 90.44 102 GLU A C 1
ATOM 781 O O . GLU A 1 102 ? -3.728 10.583 10.313 1.00 90.44 102 GLU A O 1
ATOM 786 N N . LYS A 1 103 ? -3.355 10.155 12.473 1.00 86.88 103 LYS A N 1
ATOM 787 C CA . LYS A 1 103 ? -3.161 11.567 12.845 1.00 86.88 103 LYS A CA 1
ATOM 788 C C . LYS A 1 103 ? -2.105 12.304 12.002 1.00 86.88 103 LYS A C 1
ATOM 790 O O . LYS A 1 103 ? -2.216 13.513 11.830 1.00 86.88 103 LYS A O 1
ATOM 795 N N . TYR A 1 104 ? -1.075 11.601 11.525 1.00 85.62 104 TYR A N 1
ATOM 796 C CA . TYR A 1 104 ? 0.100 12.210 10.881 1.00 85.62 104 TYR A CA 1
ATOM 797 C C . TYR A 1 104 ? 0.454 11.623 9.508 1.00 85.62 104 TYR A C 1
ATOM 799 O O . TYR A 1 104 ? 1.414 12.071 8.874 1.00 85.62 104 TYR A O 1
ATOM 807 N N . ARG A 1 105 ? -0.278 10.603 9.054 1.00 92.25 105 ARG A N 1
ATOM 808 C CA . ARG A 1 105 ? -0.006 9.911 7.793 1.00 92.25 105 ARG A CA 1
ATOM 809 C C . ARG A 1 105 ? -1.235 9.176 7.278 1.00 92.25 105 ARG A C 1
ATOM 811 O O . ARG A 1 105 ? -2.146 8.872 8.041 1.00 92.25 105 ARG A O 1
ATOM 818 N N . SER A 1 106 ? -1.187 8.823 6.005 1.00 95.31 106 SER A N 1
ATOM 819 C CA . SER A 1 106 ? -2.130 7.930 5.343 1.00 95.31 106 SER A CA 1
ATOM 820 C C . SER A 1 106 ? -1.360 6.720 4.841 1.00 95.31 106 SER A C 1
ATOM 822 O O . SER A 1 106 ? -0.366 6.876 4.133 1.00 95.31 106 SER A O 1
ATOM 824 N N . ILE A 1 107 ? -1.784 5.519 5.217 1.00 97.12 107 ILE A N 1
ATOM 825 C CA . ILE A 1 107 ? -1.144 4.277 4.778 1.00 97.12 107 ILE A CA 1
ATOM 826 C C . ILE A 1 107 ? -2.033 3.550 3.776 1.00 97.12 107 ILE A C 1
ATOM 828 O O . ILE A 1 107 ? -3.259 3.545 3.901 1.00 97.12 107 ILE A O 1
ATOM 832 N N . VAL A 1 108 ? -1.398 2.913 2.797 1.00 98.56 108 VAL A N 1
ATOM 833 C CA . VAL A 1 108 ? -2.042 1.984 1.873 1.00 98.56 108 VAL A CA 1
ATOM 834 C C . VAL A 1 108 ? -1.636 0.576 2.259 1.00 98.56 108 VAL A C 1
ATOM 836 O O . VAL A 1 108 ? -0.452 0.250 2.381 1.00 98.56 108 VAL A O 1
ATOM 839 N N . THR A 1 109 ? -2.644 -0.261 2.446 1.00 98.69 109 THR A N 1
ATOM 840 C CA . THR A 1 109 ? -2.487 -1.676 2.759 1.00 98.69 109 THR A CA 1
ATOM 841 C C . THR A 1 109 ? -3.088 -2.523 1.653 1.00 98.69 109 THR A C 1
ATOM 843 O O . THR A 1 109 ? -3.929 -2.053 0.885 1.00 98.69 109 THR A O 1
ATOM 846 N N . VAL A 1 110 ? -2.663 -3.776 1.568 1.00 98.62 110 VAL A N 1
ATOM 847 C CA . VAL A 1 110 ? -3.150 -4.739 0.586 1.00 98.62 110 VAL A CA 1
ATOM 848 C C . VAL A 1 110 ? -3.428 -6.092 1.225 1.00 98.62 110 VAL A C 1
ATOM 850 O O . VAL A 1 110 ? -2.775 -6.504 2.188 1.00 98.62 110 VAL A O 1
ATOM 853 N N . GLY A 1 111 ? -4.392 -6.796 0.645 1.00 97.69 111 GLY A N 1
ATOM 854 C CA . GLY A 1 111 ? -4.803 -8.118 1.078 1.00 97.69 111 GLY A CA 1
ATOM 855 C C . GLY A 1 111 ? -5.772 -8.110 2.259 1.00 97.69 111 GLY A C 1
ATOM 856 O O . GLY A 1 111 ? -6.063 -7.096 2.898 1.00 97.69 111 GLY A O 1
ATOM 857 N N . SER A 1 112 ? -6.318 -9.293 2.507 1.00 97.56 112 SER A N 1
ATOM 858 C CA . SER A 1 112 ? -7.297 -9.568 3.550 1.00 97.56 112 SER A CA 1
ATOM 859 C C . SER A 1 112 ? -6.990 -10.957 4.094 1.00 97.56 112 SER A C 1
ATOM 861 O O . SER A 1 112 ? -7.269 -11.968 3.440 1.00 97.56 112 SER A O 1
ATOM 863 N N . PHE A 1 113 ? -6.313 -10.997 5.239 1.00 97.50 113 PHE A N 1
ATOM 864 C CA . PHE A 1 113 ? -5.782 -12.233 5.812 1.00 97.50 113 PHE A CA 1
ATOM 865 C C . PHE A 1 113 ? -6.382 -12.479 7.191 1.00 97.50 113 PHE A C 1
ATOM 867 O O . PHE A 1 113 ? -6.546 -11.549 7.984 1.00 97.50 113 PHE A O 1
ATOM 874 N N . ASP A 1 114 ? -6.694 -13.733 7.499 1.00 96.50 114 ASP A N 1
ATOM 875 C CA . ASP A 1 114 ? -7.264 -14.108 8.797 1.00 96.50 114 ASP A CA 1
ATOM 876 C C . ASP A 1 114 ? -6.196 -14.435 9.842 1.00 96.50 114 ASP A C 1
ATOM 878 O O . ASP A 1 114 ? -6.444 -14.292 11.043 1.00 96.50 114 ASP A O 1
ATOM 882 N N . THR A 1 115 ? -5.011 -14.846 9.392 1.00 96.62 115 THR A N 1
ATOM 883 C CA . THR A 1 115 ? -3.875 -15.238 10.228 1.00 96.62 115 THR A CA 1
ATOM 884 C C . THR A 1 115 ? -2.608 -14.497 9.789 1.00 96.62 115 THR A C 1
ATOM 886 O O . THR A 1 115 ? -2.501 -14.098 8.627 1.00 96.62 115 THR A O 1
ATOM 889 N N . PRO A 1 116 ? -1.638 -14.294 10.699 1.00 96.56 116 PRO A N 1
ATOM 890 C CA . PRO A 1 116 ? -0.373 -13.650 10.354 1.00 96.56 116 PRO A CA 1
ATOM 891 C C . PRO A 1 116 ? 0.563 -14.537 9.517 1.00 96.56 116 PRO A C 1
ATOM 893 O O . PRO A 1 116 ? 1.479 -14.017 8.889 1.00 96.56 116 PRO A O 1
ATOM 896 N N . ASP A 1 117 ? 0.307 -15.846 9.476 1.00 96.56 117 ASP A N 1
ATOM 897 C CA . ASP A 1 117 ? 1.105 -16.841 8.747 1.00 96.56 117 ASP A CA 1
ATOM 898 C C . ASP A 1 117 ? 0.480 -17.231 7.395 1.00 96.56 117 ASP A C 1
ATOM 900 O O . ASP A 1 117 ? 0.853 -18.238 6.793 1.00 96.56 117 ASP A O 1
ATOM 904 N N . ASP A 1 118 ? -0.510 -16.471 6.918 1.00 97.75 118 ASP A N 1
ATOM 905 C CA . ASP A 1 118 ? -1.144 -16.720 5.625 1.00 97.75 118 ASP A CA 1
ATOM 906 C C . ASP A 1 118 ? -0.090 -16.687 4.498 1.00 97.75 118 ASP A C 1
ATOM 908 O O . ASP A 1 118 ? 0.601 -15.677 4.330 1.00 97.75 118 ASP A O 1
ATOM 912 N N . PRO A 1 119 ? 0.047 -17.752 3.685 1.00 96.69 119 PRO A N 1
ATOM 913 C CA . PRO A 1 119 ? 1.109 -17.848 2.681 1.00 96.69 119 PRO A CA 1
ATOM 914 C C . PRO A 1 119 ? 1.045 -16.735 1.626 1.00 96.69 119 PRO A C 1
ATOM 916 O O . PRO A 1 119 ? 2.073 -16.348 1.063 1.00 96.69 119 PRO A O 1
ATOM 919 N N . ARG A 1 120 ? -0.140 -16.154 1.396 1.00 96.62 120 ARG A N 1
ATOM 920 C CA . ARG A 1 120 ? -0.327 -15.033 0.465 1.00 96.62 120 ARG A CA 1
ATOM 921 C C . ARG A 1 120 ? 0.429 -13.784 0.923 1.00 96.62 120 ARG A C 1
ATOM 923 O O . ARG A 1 120 ? 0.813 -12.971 0.087 1.00 96.62 120 ARG A O 1
ATOM 930 N N . ILE A 1 121 ? 0.707 -13.632 2.220 1.00 97.88 121 ILE A N 1
ATOM 931 C CA . ILE A 1 121 ? 1.481 -12.503 2.757 1.00 97.88 121 ILE A CA 1
ATOM 932 C C . ILE A 1 121 ? 2.881 -12.469 2.135 1.00 97.88 121 ILE A C 1
ATOM 934 O O . ILE A 1 121 ? 3.328 -11.408 1.703 1.00 97.88 121 ILE A O 1
ATOM 938 N N . ALA A 1 122 ? 3.552 -13.620 2.023 1.00 97.12 122 ALA A N 1
ATOM 939 C CA . ALA A 1 122 ? 4.885 -13.705 1.427 1.00 97.12 122 ALA A CA 1
ATOM 940 C C . ALA A 1 122 ? 4.870 -13.347 -0.069 1.00 97.12 122 ALA A C 1
ATOM 942 O O . ALA A 1 122 ? 5.772 -12.667 -0.566 1.00 97.12 122 ALA A O 1
ATOM 943 N N . GLU A 1 123 ? 3.822 -13.753 -0.790 1.00 95.81 123 GLU A N 1
ATOM 944 C CA . GLU A 1 123 ? 3.645 -13.393 -2.198 1.00 95.81 123 GLU A CA 1
ATOM 945 C C . GLU A 1 123 ? 3.488 -11.883 -2.385 1.00 95.81 123 GLU A C 1
ATOM 947 O O . GLU A 1 123 ? 4.134 -11.298 -3.257 1.00 95.81 123 GLU A O 1
ATOM 952 N N . TYR A 1 124 ? 2.665 -11.249 -1.547 1.00 97.50 124 TYR A N 1
ATOM 953 C CA . TYR A 1 124 ? 2.466 -9.804 -1.560 1.00 97.50 124 TYR A CA 1
ATOM 954 C C . TYR A 1 124 ? 3.736 -9.059 -1.128 1.00 97.50 124 TYR A C 1
ATOM 956 O O . TYR A 1 124 ? 4.127 -8.097 -1.785 1.00 97.50 124 TYR A O 1
ATOM 964 N N . ALA A 1 125 ? 4.448 -9.533 -0.104 1.00 97.31 125 ALA A N 1
ATOM 965 C CA . ALA A 1 125 ? 5.713 -8.939 0.321 1.00 97.31 125 ALA A CA 1
ATOM 966 C C . ALA A 1 125 ? 6.755 -8.937 -0.807 1.00 97.31 125 ALA A C 1
ATOM 968 O O . ALA A 1 125 ? 7.413 -7.926 -1.033 1.00 97.31 125 ALA A O 1
ATOM 969 N N . ARG A 1 126 ? 6.854 -10.027 -1.578 1.00 95.88 126 ARG A N 1
ATOM 970 C CA . ARG A 1 126 ? 7.730 -10.104 -2.758 1.00 95.88 126 ARG A CA 1
ATOM 971 C C . ARG A 1 126 ? 7.250 -9.230 -3.918 1.00 95.88 126 ARG A C 1
ATOM 973 O O . ARG A 1 126 ? 8.064 -8.758 -4.707 1.00 95.88 126 ARG A O 1
ATOM 980 N N . LEU A 1 127 ? 5.939 -9.061 -4.073 1.00 96.56 127 LEU A N 1
ATOM 981 C CA . LEU A 1 127 ? 5.369 -8.238 -5.136 1.00 96.56 127 LEU A CA 1
ATOM 982 C C . LEU A 1 127 ? 5.655 -6.746 -4.914 1.00 96.56 127 LEU A C 1
ATOM 984 O O . LEU A 1 127 ? 6.058 -6.077 -5.862 1.00 96.56 127 LEU A O 1
ATOM 988 N N . PHE A 1 128 ? 5.445 -6.262 -3.689 1.00 97.38 128 PHE A N 1
ATOM 989 C CA . PHE A 1 128 ? 5.498 -4.839 -3.339 1.00 97.38 128 PHE A CA 1
ATOM 990 C C . PHE A 1 128 ? 6.834 -4.389 -2.736 1.00 97.38 128 PHE A C 1
ATOM 992 O O . PHE A 1 128 ? 7.148 -3.205 -2.790 1.00 97.38 128 PHE A O 1
ATOM 999 N N . GLY A 1 129 ? 7.614 -5.301 -2.153 1.00 95.62 129 GLY A N 1
ATOM 1000 C CA . GLY A 1 129 ? 8.897 -4.972 -1.536 1.00 95.62 129 GLY A CA 1
ATOM 1001 C C . GLY A 1 129 ? 10.029 -4.808 -2.540 1.00 95.62 129 GLY A C 1
ATOM 1002 O O . GLY A 1 129 ? 9.952 -5.284 -3.673 1.00 95.62 129 GLY A O 1
ATOM 1003 N N . SER A 1 130 ? 11.098 -4.146 -2.098 1.00 94.06 130 SER A N 1
ATOM 1004 C CA . SER A 1 130 ? 12.287 -3.908 -2.911 1.00 94.06 130 SER A CA 1
ATOM 1005 C C . SER A 1 130 ? 12.909 -5.200 -3.433 1.00 94.06 130 SER A C 1
ATOM 1007 O O . SER A 1 130 ? 12.923 -6.232 -2.760 1.00 94.06 130 SER A O 1
ATOM 1009 N N . LYS A 1 131 ? 13.497 -5.113 -4.625 1.00 93.56 131 LYS A N 1
ATOM 1010 C CA . LYS A 1 131 ? 14.162 -6.229 -5.305 1.00 93.56 131 LYS A CA 1
ATOM 1011 C C . LYS A 1 131 ? 15.593 -5.845 -5.647 1.00 93.56 131 LYS A C 1
ATOM 1013 O O . LYS A 1 131 ? 15.870 -4.681 -5.937 1.00 93.56 131 LYS A O 1
ATOM 1018 N N . MET A 1 132 ? 16.493 -6.823 -5.644 1.00 91.62 132 MET A N 1
ATOM 1019 C CA . MET A 1 132 ? 17.822 -6.635 -6.223 1.00 91.62 132 MET A CA 1
ATOM 1020 C C . MET A 1 132 ? 17.664 -6.470 -7.734 1.00 91.62 132 MET A C 1
ATOM 1022 O O . MET A 1 132 ? 17.085 -7.332 -8.397 1.00 91.62 132 MET A O 1
ATOM 1026 N N . LYS A 1 133 ? 18.114 -5.333 -8.262 1.00 89.06 133 LYS A N 1
ATOM 1027 C CA . LYS A 1 133 ? 18.130 -5.037 -9.695 1.00 89.06 133 LYS A CA 1
ATOM 1028 C C . LYS A 1 133 ? 19.465 -4.389 -10.062 1.00 89.06 133 LYS A C 1
ATOM 1030 O O . LYS A 1 133 ? 19.993 -3.618 -9.257 1.00 89.06 133 LYS A O 1
ATOM 1035 N N . PRO A 1 134 ? 20.020 -4.671 -11.249 1.00 87.94 134 PRO A N 1
ATOM 1036 C CA . PRO A 1 134 ? 21.208 -3.973 -11.720 1.00 87.94 134 PRO A CA 1
ATOM 1037 C C . PRO A 1 134 ? 20.898 -2.479 -11.865 1.00 87.94 134 PRO A C 1
ATOM 1039 O O . PRO A 1 134 ? 19.889 -2.102 -12.466 1.00 87.94 134 PRO A O 1
ATOM 1042 N N . HIS A 1 135 ? 21.753 -1.628 -11.301 1.00 83.69 135 HIS A N 1
ATOM 1043 C CA . HIS A 1 135 ? 21.657 -0.186 -11.492 1.00 83.69 135 HIS A CA 1
ATOM 1044 C C . HIS A 1 135 ? 21.878 0.144 -12.980 1.00 83.69 135 HIS A C 1
ATOM 1046 O O . HIS A 1 135 ? 22.847 -0.357 -13.558 1.00 83.69 135 HIS A O 1
ATOM 1052 N N . PRO A 1 136 ? 21.042 0.993 -13.607 1.00 80.88 136 PRO A N 1
ATOM 1053 C CA . PRO A 1 136 ? 21.054 1.203 -15.058 1.00 80.88 136 PRO A CA 1
ATOM 1054 C C . PRO A 1 136 ? 22.387 1.733 -15.604 1.00 80.88 136 PRO A C 1
ATOM 1056 O O . PRO A 1 136 ? 22.715 1.481 -16.757 1.00 80.88 136 PRO A O 1
ATOM 1059 N N . GLU A 1 137 ? 23.157 2.454 -14.786 1.00 84.62 137 GLU A N 1
ATOM 1060 C CA . GLU A 1 137 ? 24.430 3.054 -15.212 1.00 84.62 137 GLU A CA 1
ATOM 1061 C C . GLU A 1 137 ? 25.656 2.194 -14.886 1.00 84.62 137 GLU A C 1
ATOM 1063 O O . GLU A 1 137 ? 26.646 2.232 -15.609 1.00 84.62 137 GLU A O 1
ATOM 1068 N N . THR A 1 138 ? 25.621 1.433 -13.788 1.00 88.44 138 THR A N 1
ATOM 1069 C CA . THR A 1 138 ? 26.816 0.753 -13.253 1.00 88.44 138 THR A CA 1
ATOM 1070 C C . THR A 1 138 ? 26.739 -0.766 -13.360 1.00 88.44 138 THR A C 1
ATOM 1072 O O . THR A 1 138 ? 27.743 -1.432 -13.125 1.00 88.44 138 THR A O 1
ATOM 1075 N N . ASN A 1 139 ? 25.569 -1.329 -13.691 1.00 87.25 139 ASN A N 1
ATOM 1076 C CA . ASN A 1 139 ? 25.264 -2.766 -13.677 1.00 87.25 139 ASN A CA 1
ATOM 1077 C C . ASN A 1 139 ? 25.499 -3.476 -12.331 1.00 87.25 139 ASN A C 1
ATOM 1079 O O . ASN A 1 139 ? 25.376 -4.696 -12.249 1.00 87.25 139 ASN A O 1
ATOM 1083 N N . VAL A 1 140 ? 25.791 -2.737 -11.259 1.00 90.81 140 VAL A N 1
ATOM 1084 C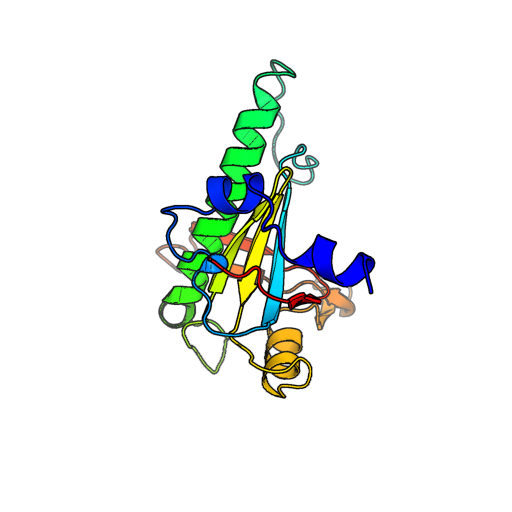 CA . VAL A 1 140 ? 25.922 -3.294 -9.910 1.00 90.81 140 VAL A CA 1
ATOM 1085 C C . VAL A 1 140 ? 24.531 -3.589 -9.365 1.00 90.81 140 VAL A C 1
ATOM 1087 O O . VAL A 1 140 ? 23.630 -2.755 -9.474 1.00 90.81 140 VAL A O 1
ATOM 1090 N N . GLU A 1 141 ? 24.342 -4.767 -8.772 1.00 90.81 141 GLU A N 1
ATOM 1091 C CA . GLU A 1 141 ? 23.075 -5.099 -8.129 1.00 90.81 141 GLU A CA 1
ATOM 1092 C C . GLU A 1 141 ? 22.811 -4.171 -6.940 1.00 90.81 141 GLU A C 1
ATOM 1094 O O . GLU A 1 141 ? 23.598 -4.071 -6.000 1.00 90.81 141 GLU A O 1
ATOM 1099 N N . THR A 1 142 ? 21.666 -3.496 -6.979 1.00 89.75 142 THR A N 1
ATOM 1100 C CA . THR A 1 142 ? 21.221 -2.563 -5.945 1.00 89.75 142 THR A CA 1
ATOM 1101 C C . THR A 1 142 ? 19.802 -2.891 -5.514 1.00 89.75 142 THR A C 1
ATOM 1103 O O . THR A 1 142 ? 18.965 -3.323 -6.312 1.00 89.75 142 THR A O 1
ATOM 1106 N N . LEU A 1 143 ? 19.521 -2.687 -4.228 1.00 89.94 143 LEU A N 1
ATOM 1107 C CA . LEU A 1 143 ? 18.184 -2.865 -3.684 1.00 89.94 143 LEU A CA 1
ATOM 1108 C C . LEU A 1 143 ? 17.288 -1.713 -4.161 1.00 89.94 143 LEU A C 1
ATOM 1110 O O . LEU A 1 143 ? 17.394 -0.591 -3.674 1.00 89.94 143 LEU A O 1
ATOM 1114 N N . THR A 1 144 ? 16.407 -1.999 -5.116 1.00 89.62 144 THR A N 1
ATOM 1115 C CA . THR A 1 144 ? 15.539 -1.012 -5.765 1.00 89.62 144 THR A CA 1
ATOM 1116 C C . THR A 1 144 ? 14.101 -1.184 -5.293 1.00 89.62 144 THR A C 1
ATOM 1118 O O . THR A 1 144 ? 13.565 -2.292 -5.342 1.00 89.62 144 THR A O 1
ATOM 1121 N N . ALA A 1 145 ? 13.470 -0.093 -4.852 1.00 90.75 145 ALA A N 1
ATOM 1122 C CA . ALA A 1 145 ? 12.059 -0.091 -4.476 1.00 90.75 145 ALA A CA 1
ATOM 1123 C C . ALA A 1 145 ? 11.157 -0.366 -5.686 1.00 90.75 145 ALA A C 1
ATOM 1125 O O . ALA A 1 145 ? 11.404 0.112 -6.796 1.00 90.75 145 ALA A O 1
ATOM 1126 N N . GLU A 1 146 ? 10.099 -1.140 -5.466 1.00 93.69 146 GLU A N 1
ATOM 11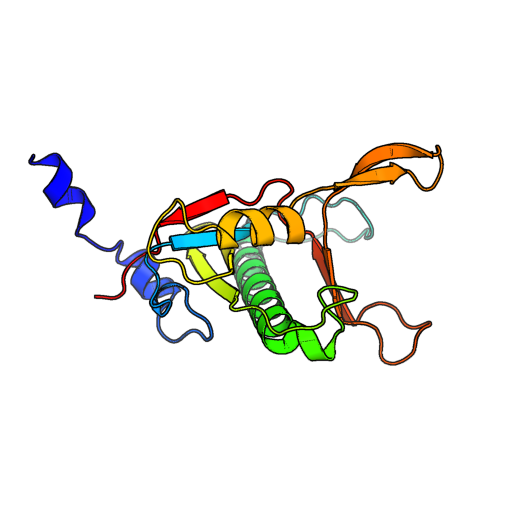27 C CA . GLU A 1 146 ? 9.059 -1.342 -6.470 1.00 93.69 146 GLU A CA 1
ATOM 1128 C C . GLU A 1 146 ? 8.125 -0.127 -6.523 1.00 93.69 146 GLU A C 1
ATOM 1130 O O . GLU A 1 146 ? 8.039 0.668 -5.585 1.00 93.69 146 GLU A O 1
ATOM 1135 N N . TYR A 1 147 ? 7.413 0.024 -7.636 1.00 93.12 147 TYR A N 1
ATOM 1136 C CA . TYR A 1 147 ? 6.504 1.142 -7.853 1.00 93.12 147 TYR A CA 1
ATOM 1137 C C . TYR A 1 147 ? 5.261 0.713 -8.635 1.00 93.12 147 TYR A C 1
ATOM 1139 O O . TYR A 1 147 ? 5.250 -0.312 -9.321 1.00 93.12 147 TYR A O 1
ATOM 1147 N N . PHE A 1 148 ? 4.221 1.537 -8.559 1.00 94.12 148 PHE A N 1
ATOM 1148 C CA . PHE A 1 148 ? 3.037 1.469 -9.405 1.00 94.12 148 PHE A CA 1
ATOM 1149 C C . PHE A 1 148 ? 3.015 2.660 -10.356 1.00 94.12 148 PHE A C 1
ATOM 1151 O O . PHE A 1 148 ? 3.279 3.783 -9.932 1.00 94.12 148 PHE A O 1
ATOM 1158 N N . VAL A 1 149 ? 2.662 2.436 -11.620 1.00 92.94 149 VAL A N 1
ATOM 1159 C CA . VAL A 1 149 ? 2.546 3.487 -12.637 1.00 92.94 149 VAL A CA 1
ATOM 1160 C C . VAL A 1 149 ? 1.214 3.351 -13.359 1.00 92.94 149 VAL A C 1
ATOM 1162 O O . VAL A 1 149 ? 0.847 2.265 -13.801 1.00 92.94 149 VAL A O 1
ATOM 1165 N N . ILE A 1 150 ? 0.522 4.477 -13.522 1.00 91.94 150 ILE A N 1
ATOM 1166 C CA . ILE A 1 150 ? -0.545 4.615 -14.510 1.00 91.94 150 ILE A CA 1
ATOM 1167 C C . ILE A 1 150 ? 0.095 5.179 -15.784 1.00 91.94 150 ILE A C 1
ATOM 1169 O O . ILE A 1 150 ? 0.596 6.310 -15.755 1.00 91.94 150 ILE A O 1
ATOM 1173 N N . PRO A 1 151 ? 0.112 4.420 -16.893 1.00 89.06 151 PRO A N 1
ATOM 1174 C CA . PRO A 1 151 ? 0.750 4.866 -18.124 1.00 89.06 151 PRO A CA 1
ATOM 1175 C C . PRO A 1 151 ? 0.052 6.103 -18.701 1.00 89.06 151 PRO A C 1
ATOM 1177 O O . PRO A 1 151 ? -1.143 6.321 -18.491 1.00 89.06 151 PRO A O 1
ATOM 1180 N N . GLY A 1 152 ? 0.807 6.912 -19.445 1.00 88.31 152 GLY A N 1
ATOM 1181 C CA . GLY A 1 152 ? 0.258 8.011 -20.236 1.00 88.31 152 GLY A CA 1
ATOM 1182 C C . GLY A 1 152 ? -0.681 7.515 -21.344 1.00 88.31 152 GLY A C 1
ATOM 1183 O O . GLY A 1 152 ? -0.706 6.333 -21.681 1.00 88.31 152 GLY A O 1
ATOM 1184 N N . LYS A 1 153 ? -1.447 8.433 -21.950 1.00 87.44 153 LYS A N 1
ATOM 1185 C CA . LYS A 1 153 ? -2.425 8.101 -23.011 1.00 87.44 153 LYS A CA 1
ATOM 1186 C C . LYS A 1 153 ? -1.801 7.391 -24.220 1.00 87.44 153 LYS A C 1
ATOM 1188 O O . LYS A 1 153 ? -2.485 6.631 -24.896 1.00 87.44 153 LYS A O 1
ATOM 1193 N N . ILE A 1 154 ? -0.528 7.666 -24.495 1.00 89.75 154 ILE A N 1
ATOM 1194 C CA . ILE A 1 154 ? 0.283 7.029 -25.538 1.00 89.75 154 ILE A CA 1
ATOM 1195 C C . ILE A 1 154 ? 1.657 6.650 -24.953 1.00 89.75 154 ILE A C 1
ATOM 1197 O O . ILE A 1 154 ? 2.075 7.289 -23.984 1.00 89.75 154 ILE A O 1
ATOM 1201 N N . PRO A 1 155 ? 2.389 5.675 -25.529 1.00 81.75 155 PRO A N 1
ATOM 1202 C CA . PRO A 1 155 ? 3.629 5.143 -24.944 1.00 81.75 155 PRO A CA 1
ATOM 1203 C C . PRO A 1 155 ? 4.726 6.176 -24.644 1.00 81.75 155 PRO A C 1
ATOM 1205 O O . PRO A 1 155 ? 5.515 5.977 -23.729 1.00 81.75 155 PRO A O 1
ATOM 1208 N N . GLN A 1 156 ? 4.782 7.277 -25.398 1.00 86.50 156 GLN A N 1
ATOM 1209 C CA . GLN A 1 156 ? 5.781 8.341 -25.238 1.00 86.50 156 GLN A CA 1
ATOM 1210 C C . GLN A 1 156 ? 5.347 9.440 -24.257 1.00 86.50 156 GLN A C 1
ATOM 1212 O O . GLN A 1 156 ? 6.135 10.330 -23.944 1.00 86.50 156 GLN A O 1
ATOM 1217 N N . SER A 1 157 ? 4.091 9.427 -23.801 1.00 87.50 157 SER A N 1
ATOM 1218 C CA . SER A 1 157 ? 3.622 10.399 -22.814 1.00 87.50 157 SER A CA 1
ATOM 1219 C C . SER A 1 157 ? 4.164 10.071 -21.424 1.00 87.50 157 SER A C 1
ATOM 1221 O O . SER A 1 157 ? 4.282 8.891 -21.083 1.00 87.50 157 SER A O 1
ATOM 1223 N N . PRO A 1 158 ? 4.426 11.091 -20.587 1.00 86.88 158 PRO A N 1
ATOM 1224 C CA . PRO A 1 158 ? 4.744 10.852 -19.189 1.00 86.88 158 PRO A CA 1
ATOM 1225 C C . PRO A 1 158 ? 3.606 10.072 -18.502 1.00 86.88 158 PRO A C 1
ATOM 1227 O O . PRO A 1 158 ? 2.442 10.193 -18.910 1.00 86.88 158 PRO A O 1
ATOM 1230 N N . PRO A 1 159 ? 3.922 9.284 -17.458 1.00 88.88 159 PRO A N 1
ATOM 1231 C CA . PRO A 1 159 ? 2.918 8.651 -16.613 1.00 88.88 159 PRO A CA 1
ATOM 1232 C C . PRO A 1 159 ? 1.865 9.645 -16.125 1.00 88.88 159 PRO A C 1
ATOM 1234 O O . PRO A 1 159 ? 2.194 10.773 -15.759 1.00 88.88 159 PRO A O 1
ATOM 1237 N N . VAL A 1 160 ? 0.606 9.208 -16.062 1.00 91.62 160 VAL A N 1
ATOM 1238 C CA . VAL A 1 160 ? -0.465 9.994 -15.425 1.00 91.62 160 VAL A CA 1
ATOM 1239 C C . VAL A 1 160 ? -0.207 10.104 -13.925 1.00 91.62 160 VAL A C 1
ATOM 1241 O O . VAL A 1 160 ? -0.440 11.152 -13.330 1.00 91.62 160 VAL A O 1
ATOM 1244 N N . ALA A 1 161 ? 0.280 9.020 -13.320 1.00 91.12 161 ALA A N 1
ATOM 1245 C CA . ALA A 1 161 ? 0.661 8.975 -11.920 1.00 91.12 161 ALA A CA 1
ATOM 1246 C C . ALA A 1 161 ? 1.676 7.855 -11.668 1.00 91.12 161 ALA A C 1
ATOM 1248 O O . ALA A 1 161 ? 1.710 6.853 -12.390 1.00 91.12 161 ALA A O 1
ATOM 1249 N N . SER A 1 162 ? 2.476 8.017 -10.618 1.00 92.88 162 SER A N 1
ATOM 1250 C CA . SER A 1 162 ? 3.420 7.006 -10.153 1.00 92.88 162 SER A CA 1
ATOM 1251 C C . SER A 1 162 ? 3.570 7.059 -8.639 1.00 92.88 162 SER A C 1
ATOM 1253 O O . SER A 1 162 ? 3.696 8.148 -8.080 1.00 92.88 162 SER A O 1
ATOM 1255 N N . TRP A 1 163 ? 3.639 5.899 -7.994 1.00 95.19 163 TRP A N 1
ATOM 1256 C CA . TRP A 1 163 ? 3.862 5.781 -6.553 1.00 95.19 163 TRP A CA 1
ATOM 1257 C C . TRP A 1 163 ? 4.951 4.758 -6.271 1.00 95.19 163 TRP A C 1
ATOM 1259 O O . TRP A 1 163 ? 4.926 3.664 -6.829 1.00 95.19 163 TRP A O 1
ATOM 1269 N N . VAL A 1 164 ? 5.884 5.107 -5.392 1.00 93.25 164 VAL A N 1
ATOM 1270 C CA . VAL A 1 164 ? 6.910 4.188 -4.889 1.00 93.25 164 VAL A CA 1
ATOM 1271 C C . VAL A 1 164 ? 6.353 3.469 -3.665 1.00 93.25 164 VAL A C 1
ATOM 1273 O O . VAL A 1 164 ? 5.722 4.099 -2.816 1.00 93.25 164 VAL A O 1
ATOM 1276 N N . PHE A 1 165 ? 6.562 2.158 -3.588 1.00 96.50 165 PHE A N 1
ATOM 1277 C CA . PHE A 1 165 ? 6.169 1.362 -2.431 1.00 96.50 165 PHE A CA 1
ATOM 1278 C C . PHE A 1 165 ? 7.200 1.458 -1.305 1.00 96.50 165 PHE A C 1
ATOM 1280 O O . PHE A 1 165 ? 8.384 1.719 -1.530 1.00 96.50 165 PHE A O 1
ATOM 1287 N N . ASP A 1 166 ? 6.748 1.194 -0.081 1.00 94.06 166 ASP A N 1
ATOM 1288 C CA . ASP A 1 166 ? 7.626 1.051 1.072 1.00 94.06 166 ASP A CA 1
ATOM 1289 C C . ASP A 1 166 ? 8.612 -0.111 0.797 1.00 94.06 166 ASP A C 1
ATOM 1291 O O . ASP A 1 166 ? 8.174 -1.224 0.491 1.00 94.06 166 ASP A O 1
ATOM 1295 N N . PRO A 1 167 ? 9.941 0.092 0.932 1.00 92.25 167 PRO A N 1
ATOM 1296 C CA . PRO A 1 167 ? 10.951 -0.910 0.565 1.00 92.25 167 PRO A CA 1
ATOM 1297 C C . PRO A 1 167 ? 10.765 -2.276 1.228 1.00 92.25 167 PRO A C 1
ATOM 1299 O O . PRO A 1 167 ? 11.117 -3.316 0.669 1.00 92.25 167 PRO A O 1
ATOM 1302 N N . LYS A 1 168 ? 10.219 -2.268 2.445 1.00 95.75 168 LYS A N 1
ATOM 1303 C CA . LYS A 1 168 ? 9.911 -3.457 3.229 1.00 95.75 168 LYS A CA 1
ATOM 1304 C C . LYS A 1 168 ? 8.446 -3.395 3.661 1.00 95.75 168 LYS A C 1
ATOM 1306 O O . LYS A 1 168 ? 8.154 -2.738 4.662 1.00 95.75 168 LYS A O 1
ATOM 1311 N N . PRO A 1 169 ? 7.542 -4.088 2.953 1.00 96.69 169 PRO A N 1
ATOM 1312 C CA . PRO A 1 169 ? 6.162 -4.212 3.378 1.00 96.69 169 PRO A CA 1
ATOM 1313 C C . PRO A 1 169 ? 6.076 -4.817 4.780 1.00 96.69 169 PRO A C 1
ATOM 1315 O O . PRO A 1 169 ? 6.839 -5.724 5.126 1.00 96.69 169 PRO A O 1
ATOM 1318 N N . THR A 1 170 ? 5.155 -4.312 5.597 1.00 97.44 170 THR A N 1
ATOM 1319 C CA . THR A 1 170 ? 5.004 -4.749 6.993 1.00 97.44 170 THR A CA 1
ATOM 1320 C C . THR A 1 170 ? 3.605 -5.274 7.241 1.00 97.44 170 THR A C 1
ATOM 1322 O O . THR A 1 170 ? 2.621 -4.699 6.781 1.00 97.44 170 THR A O 1
ATOM 1325 N N . LEU A 1 171 ? 3.507 -6.401 7.943 1.00 98.00 171 LEU A N 1
ATOM 1326 C CA . LEU A 1 171 ? 2.217 -6.952 8.328 1.00 98.00 171 LEU A CA 1
ATOM 1327 C C . LEU A 1 171 ? 1.613 -6.093 9.439 1.00 98.00 171 LEU A C 1
ATOM 1329 O O . LEU A 1 171 ? 2.283 -5.769 10.419 1.00 98.00 171 LEU A O 1
ATOM 1333 N N . MET A 1 172 ? 0.336 -5.767 9.296 1.00 95.81 172 MET A N 1
ATOM 1334 C CA . MET A 1 172 ? -0.423 -4.987 10.257 1.00 95.81 172 MET A CA 1
ATOM 1335 C C . MET A 1 172 ? -1.687 -5.748 10.658 1.00 95.81 172 MET A C 1
ATOM 1337 O O . MET A 1 172 ? 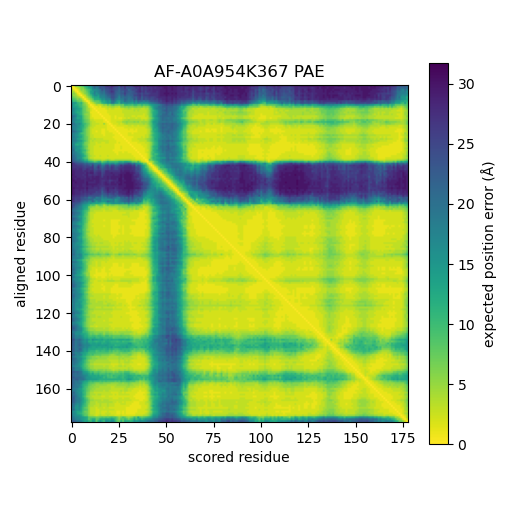-2.343 -6.371 9.824 1.00 95.81 172 MET A O 1
ATOM 1341 N N . GLN A 1 173 ? -2.050 -5.673 11.938 1.00 95.56 173 GLN A N 1
ATOM 1342 C CA . GLN A 1 173 ? -3.376 -6.075 12.395 1.00 95.56 173 GLN A CA 1
ATOM 1343 C C . GLN A 1 173 ? -4.386 -4.967 12.076 1.00 95.56 173 GLN A C 1
ATOM 1345 O O . GLN A 1 173 ? -4.205 -3.817 12.476 1.00 95.56 173 GLN A O 1
ATOM 1350 N N . ASN A 1 174 ? -5.460 -5.318 11.376 1.00 94.19 174 ASN A N 1
ATOM 1351 C CA . ASN A 1 174 ? -6.458 -4.360 10.922 1.00 94.19 174 ASN A CA 1
ATOM 1352 C C . ASN A 1 174 ? -7.222 -3.761 12.116 1.00 94.19 174 ASN A C 1
ATOM 1354 O O . ASN A 1 174 ? -7.686 -4.507 12.990 1.00 94.19 174 ASN A O 1
ATOM 1358 N N . PRO A 1 175 ? -7.412 -2.430 12.154 1.00 90.31 175 PRO A N 1
ATOM 1359 C CA . PRO A 1 175 ? -8.307 -1.810 13.114 1.00 90.31 175 PRO A CA 1
ATOM 1360 C C . PRO A 1 175 ? -9.743 -2.244 12.809 1.00 90.31 175 PRO A C 1
ATOM 1362 O O . PRO A 1 175 ? -10.188 -2.202 11.665 1.00 90.31 175 PRO A O 1
ATOM 1365 N N . LYS A 1 176 ? -10.485 -2.673 13.832 1.00 76.12 176 LYS A N 1
ATOM 1366 C CA . LYS A 1 176 ? -11.878 -3.098 13.657 1.00 76.12 176 LYS A CA 1
ATOM 1367 C C . LYS A 1 176 ? -12.821 -1.899 13.691 1.00 76.12 176 LYS A C 1
ATOM 1369 O O . LYS A 1 176 ? -12.750 -1.099 14.626 1.00 76.12 176 LYS A O 1
ATOM 1374 N N . ALA A 1 177 ? -13.727 -1.815 12.717 1.00 63.75 177 ALA A N 1
ATOM 1375 C CA . ALA A 1 177 ? -14.967 -1.065 12.886 1.00 63.75 177 ALA A CA 1
ATOM 1376 C C . ALA A 1 177 ? -15.797 -1.725 14.002 1.00 63.75 177 ALA A C 1
ATOM 1378 O O . ALA A 1 177 ? -15.854 -2.955 14.078 1.00 63.75 177 ALA A O 1
ATOM 1379 N N . ARG A 1 178 ? -16.361 -0.915 14.902 1.00 55.84 178 ARG A N 1
ATOM 1380 C CA . ARG A 1 178 ? -17.331 -1.377 15.903 1.00 55.84 178 ARG A CA 1
ATOM 1381 C C . ARG A 1 178 ? -18.653 -1.760 15.261 1.00 55.84 178 ARG A C 1
ATOM 1383 O O . ARG A 1 178 ? -19.033 -1.079 14.285 1.00 55.84 178 ARG A O 1
#

Sequence (178 aa):
SPQEVAQRKQDPLIAKLNSGIEYSLLQNKGKYSLVVASFYGNSVTKTATSRFQNASTDLKVSNSLDQAAENAWSLAKALRNAKSYGFPAGTPRNIDAYVLHEKYRSIVTVGSFDTPDDPRIAEYARLFGSKMKPHPETNVETLTAEYFVIPGKIPQSPPVASWVFDPKPTLMQNPKAR

Foldseek 3Di:
DVVVVVVPPDDVQQCVVQPPDPQALQPQPAQKWKWWAKQFLPDDPPDDDDDDDDDDDPVSSVVRLVVQVVVQSVVQVCLQVQLVQCPPPPDRDRWSWGWGDDPTIIIITTDGHHDPVPVVNVVVQVRRAWDFDQDPPHRDTDGGFDKDFQPDPDNPDDTPDMDTIDNGIDMDGGRHDD

Secondary structure (DSSP, 8-state):
-HHHHGGGS--HHHHHHTTT-TTBGGG--SSEEEEEEEEESS-----SS-------SSHHHHHHHHHHHHHHHHHHHHHHTGGGGTPSTTS-----EEEEE-SSEEEEEEEEESSTT-HHHHHHHHHHS-EEEE-TTT--EEEE--EEEE--SSTTSPPSEEEEPPSS-EEEEPPPP-

Solvent-accessible surface area (backbone atoms only — not comparable to full-atom values): 10121 Å² total; per-residue (Å²): 107,83,73,63,64,64,75,71,63,69,55,69,63,46,55,60,64,41,55,93,51,84,52,25,36,54,72,51,89,29,48,25,30,34,37,35,31,77,29,56,22,67,73,82,78,89,80,78,90,74,97,79,86,85,86,62,83,79,70,44,48,59,54,30,38,50,48,15,42,50,50,25,48,51,49,24,56,46,34,50,45,16,35,84,61,46,28,51,76,99,60,54,38,59,38,62,36,20,29,45,45,54,100,62,35,14,32,23,29,36,58,68,27,81,51,95,79,44,71,65,55,59,57,49,37,64,66,41,16,43,40,80,40,58,37,94,88,74,63,47,76,35,84,39,61,30,70,51,62,40,72,27,101,45,94,88,45,68,59,76,43,74,49,72,29,34,53,68,44,43,83,40,75,48,64,74,61,131

Radius of gyration: 18.09 Å; Cα contacts (8 Å, |Δi|>4): 316; chains: 1; bounding box: 44×49×59 Å

Nearest PDB structures (foldseek):
  2k3i-assembly1_A  TM=4.206E-01  e=1.951E+00  Shigella flexneri 2a
  8ceo-assembly1_d  TM=3.114E-01  e=1.354E+00  Saccharomyces cerevisiae
  8trh-assembly1_Q  TM=1.980E-01  e=2.488E+00  Homo sapiens

pLDDT: mean 83.74, std 19.99, range [33.16, 98.69]

Mean predicted aligned error: 8.88 Å